Protein AF-A0A9P0AM35-F1 (afdb_monomer)

Secondary structure (DSSP, 8-state):
-------------------TTSHHHHHHHHHHHHHHHHHHHHHHHHHHHHHHHHHHHSTT-SS-HHHHHHHHHHHHHHHHHHHHGGGTT---SS---BTTB--------HHHHHHHHHHHHHHHHHHHHHHHTTTSSS-TT----------HHHHHHHHHHHHHHHHHHHHHHHHHHHHHHHHHHHHIIIIIHHHHHHHHHHHHHHHHHHHHHHHHHHHHHHHHHHHHHHHHHHHHHHHHHHHHHHHHHHHHHHHHHHHHHHHHHHHHHHHHHHHHHHHHHHHHHHHHHHHHHHHTT-

Foldseek 3Di:
DDDDPDDDDDDDDDDDDDDPPCPVVVVVVVVVVVVVVVVVVVVVVVVVLLVLLVVCLDPPHPDDVVLSVLSVLVSVLVVVVVVLVVPPPPPDPDFSDDVHDGPDPSDDDPVSVVVSVVSSVVSVVVVVVVVVVVVPDDPPDDPPDVPPPQDVVNVVVVVVVVVVVVVVVVVVVVVVVVVVVVVVVVCCVPPVVVVVVVVVVVVVVVVVVVVVVVVVVVVVVVVVVVVVVVVVVVVVVVVVVVVVVVVVVVVVVVVVVVVVVVVVVVVVVVVVVVVVVVVVVVVVVVVVVVVVVVVVVD

pLDDT: mean 75.69, std 19.94, range [30.23, 97.38]

Structure (mmCIF, N/CA/C/O backbone):
data_AF-A0A9P0AM35-F1
#
_entry.id   AF-A0A9P0AM35-F1
#
loop_
_atom_site.group_PDB
_atom_site.id
_atom_site.type_symbol
_atom_site.label_atom_id
_atom_site.label_alt_id
_atom_site.label_comp_id
_atom_site.label_asym_id
_atom_site.label_entity_id
_atom_site.label_seq_id
_atom_site.pdbx_PDB_ins_code
_atom_site.Cartn_x
_atom_site.Cartn_y
_atom_site.Cartn_z
_atom_site.occupancy
_atom_site.B_iso_or_equiv
_atom_site.auth_seq_id
_atom_site.auth_comp_id
_atom_site.auth_asym_id
_atom_site.auth_atom_id
_atom_site.pdbx_PDB_model_num
ATOM 1 N N . MET A 1 1 ? -43.670 22.351 78.094 1.00 35.25 1 MET A N 1
ATOM 2 C CA . MET A 1 1 ? -42.362 21.871 78.577 1.00 35.25 1 MET A CA 1
ATOM 3 C C . MET A 1 1 ? -42.212 20.491 77.964 1.00 35.25 1 MET A C 1
ATOM 5 O O . MET A 1 1 ? -42.939 19.602 78.375 1.00 35.25 1 MET A O 1
ATOM 9 N N . SER A 1 2 ? -41.676 20.379 76.744 1.00 34.28 2 SER A N 1
ATOM 10 C CA . SER A 1 2 ? -40.231 20.427 76.423 1.00 34.28 2 SER A CA 1
ATOM 11 C C . SER A 1 2 ? -39.539 19.294 77.196 1.00 34.28 2 SER A C 1
ATOM 13 O O . SER A 1 2 ? -39.627 19.278 78.414 1.00 34.28 2 SER A O 1
ATOM 15 N N . ASP A 1 3 ? -39.013 18.245 76.562 1.00 30.23 3 ASP A N 1
ATOM 16 C CA . ASP A 1 3 ? -37.880 18.348 75.645 1.00 30.23 3 ASP A CA 1
ATOM 17 C C . ASP A 1 3 ? -37.869 17.258 74.558 1.00 30.23 3 ASP A C 1
ATOM 19 O O . ASP A 1 3 ? -37.863 16.059 74.834 1.00 30.23 3 ASP A O 1
ATOM 23 N N . ASN A 1 4 ? -37.797 17.699 73.299 1.00 32.75 4 ASN A N 1
ATOM 24 C CA . ASN A 1 4 ? -37.344 16.874 72.184 1.00 32.75 4 ASN A CA 1
ATOM 25 C C . ASN A 1 4 ? -35.832 16.669 72.334 1.00 32.75 4 ASN A C 1
ATOM 27 O O . ASN A 1 4 ? -35.057 17.614 72.173 1.00 32.75 4 ASN A O 1
ATOM 31 N N . VAL A 1 5 ? -35.402 15.440 72.616 1.00 32.19 5 VAL A N 1
ATOM 32 C CA . VAL A 1 5 ? -33.981 15.080 72.615 1.00 32.19 5 VAL A CA 1
ATOM 33 C C . VAL A 1 5 ? -33.513 14.981 71.165 1.00 32.19 5 VAL A C 1
ATOM 35 O O . VAL A 1 5 ? -33.658 13.964 70.492 1.00 32.19 5 VAL A O 1
ATOM 38 N N . ASN A 1 6 ? -32.981 16.098 70.680 1.00 30.77 6 ASN A N 1
ATOM 39 C CA . ASN A 1 6 ? -32.356 16.236 69.377 1.00 30.77 6 ASN A CA 1
ATOM 40 C C . ASN A 1 6 ? -30.937 15.644 69.460 1.00 30.77 6 ASN A C 1
ATOM 42 O O . ASN A 1 6 ? -30.059 16.215 70.109 1.00 30.77 6 ASN A O 1
ATOM 46 N N . ILE A 1 7 ? -30.709 14.474 68.859 1.00 31.98 7 ILE A N 1
ATOM 47 C CA . ILE A 1 7 ? -29.374 13.862 68.795 1.00 31.98 7 ILE A CA 1
ATOM 48 C C . ILE A 1 7 ? -28.668 14.389 67.546 1.00 31.98 7 ILE A C 1
ATOM 50 O O . ILE A 1 7 ? -28.817 13.870 66.442 1.00 31.98 7 ILE A O 1
ATOM 54 N N . THR A 1 8 ? -27.880 15.441 67.742 1.00 31.19 8 THR A N 1
ATOM 55 C CA . THR A 1 8 ? -26.996 16.024 66.731 1.00 31.19 8 THR A CA 1
ATOM 56 C C . THR A 1 8 ? -25.796 15.102 66.492 1.00 31.19 8 THR A C 1
ATOM 58 O O . THR A 1 8 ? -24.869 15.053 67.302 1.00 31.19 8 THR A O 1
ATOM 61 N N . LEU A 1 9 ? -25.768 14.386 65.365 1.00 32.97 9 LEU A N 1
ATOM 62 C CA . LEU A 1 9 ? -24.559 13.706 64.888 1.00 32.97 9 LEU A CA 1
ATOM 63 C C . LEU A 1 9 ? -23.697 14.703 64.101 1.00 32.97 9 LEU A C 1
ATOM 65 O O . LEU A 1 9 ? -23.963 15.010 62.941 1.00 32.97 9 LEU A O 1
ATOM 69 N N . LYS A 1 10 ? -22.651 15.224 64.755 1.00 34.94 10 LYS A N 1
ATOM 70 C CA . LYS A 1 10 ? -21.556 15.957 64.105 1.00 34.94 10 LYS A CA 1
ATOM 71 C C . LYS A 1 10 ? -20.801 15.009 63.169 1.00 34.94 10 LYS A C 1
ATOM 73 O O . LYS A 1 10 ? -19.947 14.261 63.633 1.00 34.94 10 LYS A O 1
ATOM 78 N N . ASN A 1 11 ? -21.051 15.103 61.867 1.00 37.19 11 ASN A N 1
ATOM 79 C CA . ASN A 1 11 ? -20.121 14.607 60.856 1.00 37.19 11 ASN A CA 1
ATOM 80 C C . ASN A 1 11 ? -19.381 15.794 60.242 1.00 37.19 11 ASN A C 1
ATOM 82 O O . ASN A 1 11 ? -19.923 16.556 59.446 1.00 37.19 11 ASN A O 1
ATOM 86 N N . VAL A 1 12 ? -18.123 15.942 60.654 1.00 34.22 12 VAL A N 1
ATOM 87 C CA . VAL A 1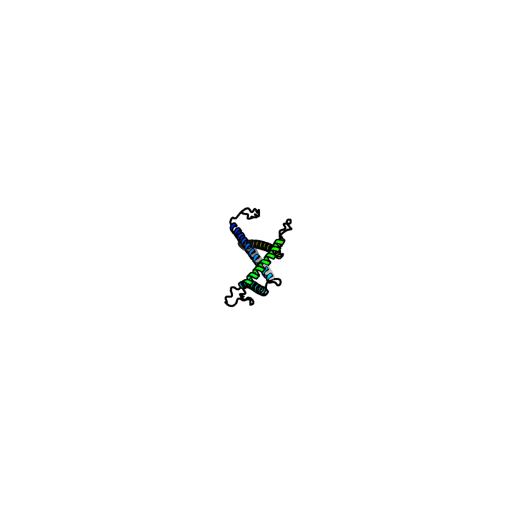 12 ? -17.136 16.766 59.963 1.00 34.22 12 VAL A CA 1
ATOM 88 C C . VAL A 1 12 ? -16.774 16.028 58.679 1.00 34.22 12 VAL A C 1
ATOM 90 O O . VAL A 1 12 ? -16.053 15.036 58.711 1.00 34.22 12 VAL A O 1
ATOM 93 N N . VAL A 1 13 ? -17.287 16.509 57.552 1.00 32.53 13 VAL A N 1
ATOM 94 C CA . VAL A 1 13 ? -16.720 16.227 56.234 1.00 32.53 13 VAL A CA 1
ATOM 95 C C . VAL A 1 13 ? -16.477 17.581 55.581 1.00 32.53 13 VAL A C 1
ATOM 97 O O . VAL A 1 13 ? -17.397 18.240 55.105 1.00 32.53 13 VAL A O 1
ATOM 100 N N . THR A 1 14 ? -15.227 18.029 55.621 1.00 34.81 14 THR A N 1
ATOM 101 C CA . THR A 1 14 ? -14.745 19.156 54.826 1.00 34.81 14 THR A CA 1
ATOM 102 C C . THR A 1 14 ? -14.668 18.721 53.365 1.00 34.81 14 THR A C 1
ATOM 104 O O . THR A 1 14 ? -13.759 17.981 52.993 1.00 34.81 14 THR A O 1
ATOM 107 N N . VAL A 1 15 ? -15.606 19.188 52.540 1.00 34.44 15 VAL A N 1
ATOM 108 C CA . VAL A 1 15 ? -15.424 19.291 51.087 1.00 34.44 15 VAL A CA 1
ATOM 109 C C . VAL A 1 15 ? -15.583 20.760 50.729 1.00 34.44 15 VAL A C 1
ATOM 111 O O . VAL A 1 15 ? -16.674 21.320 50.800 1.00 34.44 15 VAL A O 1
ATOM 114 N N . THR A 1 16 ? -14.459 21.389 50.412 1.00 35.81 16 THR A N 1
ATOM 115 C CA . THR A 1 16 ? -14.400 22.697 49.768 1.00 35.81 16 THR A CA 1
ATOM 116 C C . THR A 1 16 ? -14.792 22.577 48.296 1.00 35.81 16 THR A C 1
ATOM 118 O O . THR A 1 16 ? -14.358 21.661 47.603 1.00 35.81 16 THR A O 1
ATOM 121 N N . ASP A 1 17 ? -15.561 23.578 47.877 1.00 35.12 17 ASP A N 1
ATOM 122 C CA . ASP A 1 17 ? -15.774 24.104 46.528 1.00 35.12 17 ASP A CA 1
ATOM 123 C C . ASP A 1 17 ? -16.647 23.340 45.515 1.00 35.12 17 ASP A C 1
ATOM 125 O O . ASP A 1 17 ? -16.269 22.344 44.907 1.00 35.12 17 ASP A O 1
ATOM 129 N N . GLY A 1 18 ? -17.787 23.980 45.208 1.00 37.28 18 GLY A N 1
ATOM 130 C CA . GLY A 1 18 ? -18.142 24.256 43.814 1.00 37.28 18 GLY A CA 1
ATOM 131 C C . GLY A 1 18 ? -19.304 23.472 43.200 1.00 37.28 18 GLY A C 1
ATOM 132 O O . GLY A 1 18 ? -19.076 22.657 42.316 1.00 37.28 18 GLY A O 1
ATOM 133 N N . ASN A 1 19 ? -20.553 23.770 43.589 1.00 37.44 19 ASN A N 1
ATOM 134 C CA . ASN A 1 19 ? -21.686 24.011 42.665 1.00 37.44 19 ASN A CA 1
ATOM 135 C C . ASN A 1 19 ? -23.022 24.082 43.424 1.00 37.44 19 ASN A C 1
ATOM 137 O O . ASN A 1 19 ? -23.571 23.068 43.856 1.00 37.44 19 ASN A O 1
ATOM 141 N N . SER A 1 20 ? -23.618 25.276 43.501 1.00 43.50 20 SER A N 1
ATOM 142 C CA . SER A 1 20 ? -24.925 25.530 44.132 1.00 43.50 20 SER A CA 1
ATOM 143 C C . SER A 1 20 ? -26.130 25.031 43.306 1.00 43.50 20 SER A C 1
ATOM 145 O O . SER A 1 20 ? -27.181 25.670 43.279 1.00 43.50 20 SER A O 1
ATOM 147 N N . LYS A 1 21 ? -25.992 23.894 42.613 1.00 47.31 21 LYS A N 1
ATOM 148 C CA . LYS A 1 21 ? -27.077 23.224 41.870 1.00 47.31 21 LYS A CA 1
ATOM 149 C C . LYS A 1 21 ? -27.454 21.847 42.435 1.00 47.31 21 LYS A C 1
ATOM 151 O O . LYS A 1 21 ? -28.459 21.292 42.015 1.00 47.31 21 LYS A O 1
ATOM 156 N N . ASN A 1 22 ? -26.723 21.340 43.434 1.00 50.16 22 ASN A N 1
ATOM 157 C CA . ASN A 1 22 ? -26.975 20.024 44.046 1.00 50.16 22 ASN A CA 1
ATOM 158 C C . ASN A 1 22 ? -27.838 20.060 45.324 1.00 50.16 22 ASN A C 1
ATOM 160 O O . ASN A 1 22 ? -28.158 19.005 45.862 1.00 50.16 22 ASN A O 1
ATOM 164 N N . CYS A 1 23 ? -28.231 21.244 45.811 1.00 54.31 23 CYS A N 1
ATOM 165 C CA . CYS A 1 23 ? -29.014 21.381 47.050 1.00 54.31 23 CYS A CA 1
ATOM 166 C C . CYS A 1 23 ? -30.421 20.765 46.921 1.00 54.31 23 CYS A C 1
ATOM 168 O O . CYS A 1 23 ? -30.868 20.059 47.817 1.00 54.31 23 CYS A O 1
ATOM 170 N N . GLY A 1 24 ? -31.081 20.948 45.769 1.00 56.59 24 GLY A N 1
ATOM 171 C CA . GLY A 1 24 ? -32.412 20.378 45.522 1.00 56.59 24 GLY A CA 1
ATOM 172 C C . GLY A 1 24 ? -32.410 18.850 45.425 1.00 56.59 24 GLY A C 1
ATOM 173 O O . GLY A 1 24 ? -33.281 18.207 45.991 1.00 56.59 24 GLY A O 1
ATOM 174 N N . VAL A 1 25 ? -31.389 18.268 44.786 1.00 59.06 25 VAL A N 1
ATOM 175 C CA . VAL A 1 25 ? -31.264 16.807 44.623 1.00 59.06 25 VAL A CA 1
ATOM 176 C C . VAL A 1 25 ? -30.921 16.125 45.951 1.00 59.06 25 VAL A C 1
ATOM 178 O O . VAL A 1 25 ? -31.405 15.034 46.225 1.00 59.06 25 VAL A O 1
ATOM 181 N N . ALA A 1 26 ? -30.108 16.763 46.800 1.00 66.75 26 ALA A N 1
ATOM 182 C CA . ALA A 1 26 ? -29.807 16.244 48.134 1.00 66.75 26 ALA A CA 1
ATOM 183 C C . ALA A 1 26 ? -31.051 16.241 49.040 1.00 66.75 26 ALA A C 1
ATOM 185 O O . ALA A 1 26 ? -31.313 15.242 49.703 1.00 66.75 26 ALA A O 1
ATOM 186 N N . GLN A 1 27 ? -31.844 17.318 49.001 1.00 67.50 27 GLN A N 1
ATOM 187 C CA . GLN A 1 27 ? -33.100 17.422 49.745 1.00 67.50 27 GLN A CA 1
ATOM 188 C C . GLN A 1 27 ? -34.134 16.389 49.264 1.00 67.50 27 GLN A C 1
ATOM 190 O O . GLN A 1 27 ? -34.745 15.707 50.076 1.00 67.50 27 GLN A O 1
ATOM 195 N N . GLU A 1 28 ? -34.268 16.205 47.947 1.00 67.06 28 GLU A N 1
ATOM 196 C CA . GLU A 1 28 ? -35.180 15.220 47.352 1.00 67.06 28 GLU A CA 1
ATOM 197 C C . GLU A 1 28 ? -34.806 13.778 47.741 1.00 67.06 28 GLU A C 1
ATOM 199 O O . GLU A 1 28 ? -35.672 12.956 48.038 1.00 67.06 28 GLU A O 1
ATOM 204 N N . VAL A 1 29 ? -33.507 13.466 47.815 1.00 72.06 29 VAL A N 1
ATOM 205 C CA . VAL A 1 29 ? -33.020 12.161 48.289 1.00 72.06 29 VAL A CA 1
ATOM 206 C C . VAL A 1 29 ? -33.330 11.946 49.774 1.00 72.06 29 VAL A C 1
ATOM 208 O O . VAL A 1 29 ? -33.693 10.831 50.158 1.00 72.06 29 VAL A O 1
ATOM 211 N N . ASP A 1 30 ? -33.209 12.982 50.604 1.00 73.69 30 ASP A N 1
ATOM 212 C CA . ASP A 1 30 ? -33.535 12.897 52.029 1.00 73.69 30 ASP A CA 1
ATOM 213 C C . ASP A 1 30 ? -35.048 12.753 52.268 1.00 73.69 30 ASP A C 1
ATOM 215 O O . ASP A 1 30 ? -35.450 11.895 53.059 1.00 73.69 30 ASP A O 1
ATOM 219 N N . ASP A 1 31 ? -35.887 13.463 51.511 1.00 74.06 31 ASP A N 1
ATOM 220 C CA . ASP A 1 31 ? -37.349 13.332 51.561 1.00 74.06 31 ASP A CA 1
ATOM 221 C C . ASP A 1 31 ? -37.791 11.914 51.150 1.00 74.06 31 ASP A C 1
ATOM 223 O O . ASP A 1 31 ? -38.565 11.256 51.853 1.00 74.06 31 ASP A O 1
ATOM 227 N N . ILE A 1 32 ? -37.232 11.374 50.057 1.00 72.88 32 ILE A N 1
ATOM 228 C CA . ILE A 1 32 ? -37.475 9.984 49.628 1.00 72.88 32 ILE A CA 1
ATOM 229 C C . ILE A 1 32 ? -37.037 8.998 50.717 1.00 72.88 32 ILE A C 1
ATOM 231 O O . ILE A 1 32 ? -37.702 7.987 50.961 1.00 72.88 32 ILE A O 1
ATOM 235 N N . ARG A 1 33 ? -35.928 9.277 51.406 1.00 73.62 33 ARG A N 1
ATOM 236 C CA . ARG A 1 33 ? -35.416 8.422 52.479 1.00 73.62 33 ARG A CA 1
ATOM 237 C C . ARG A 1 33 ? -36.318 8.435 53.709 1.00 73.62 33 ARG A C 1
ATOM 239 O O . ARG A 1 33 ? -36.491 7.384 54.329 1.00 73.62 33 ARG A O 1
ATOM 246 N N . GLU A 1 34 ? -36.885 9.579 54.077 1.00 74.12 34 GLU A N 1
ATOM 247 C CA . GLU A 1 34 ? -37.869 9.664 55.160 1.00 74.12 34 GLU A CA 1
ATOM 248 C C . GLU A 1 34 ? -39.166 8.934 54.809 1.00 74.12 34 GLU A C 1
ATOM 250 O O . GLU A 1 34 ? -39.674 8.163 55.631 1.00 74.12 34 GLU A O 1
ATOM 255 N N . VAL A 1 35 ? -39.648 9.078 53.571 1.00 75.69 35 VAL A N 1
ATOM 256 C CA . VAL A 1 35 ? -40.809 8.329 53.070 1.00 75.69 35 VAL A CA 1
ATOM 257 C C . VAL A 1 35 ? -40.543 6.824 53.120 1.00 75.69 35 VAL A C 1
ATOM 259 O O . VAL A 1 35 ? -41.349 6.082 53.679 1.00 75.69 35 VAL A O 1
ATOM 262 N N . LEU A 1 36 ? -39.384 6.364 52.640 1.00 72.12 36 LEU A N 1
ATOM 263 C CA . LEU A 1 36 ? -39.004 4.948 52.689 1.00 72.12 36 LEU A CA 1
ATOM 264 C C . LEU A 1 36 ? -38.910 4.415 54.121 1.00 72.12 36 LEU A C 1
ATOM 266 O O . LEU A 1 36 ? -39.358 3.302 54.384 1.00 72.12 36 LEU A O 1
ATOM 270 N N . LYS A 1 37 ? -38.371 5.195 55.066 1.00 72.56 37 LYS A N 1
ATOM 271 C CA . LYS A 1 37 ? -38.351 4.815 56.489 1.00 72.56 37 LYS A CA 1
ATOM 272 C C . LYS A 1 37 ? -39.763 4.697 57.063 1.00 72.56 37 LYS A C 1
ATOM 274 O O . LYS A 1 37 ? -40.044 3.754 57.800 1.00 72.56 37 LYS A O 1
ATOM 279 N N . SER A 1 38 ? -40.647 5.639 56.737 1.00 73.69 38 SER A N 1
ATOM 280 C CA . SER A 1 38 ? -42.047 5.624 57.172 1.00 73.69 38 SER A CA 1
ATOM 281 C C . SER A 1 38 ? -42.788 4.401 56.627 1.00 73.69 38 SER A C 1
ATOM 283 O O . SER A 1 38 ? -43.410 3.665 57.396 1.00 73.69 38 SER A O 1
ATOM 285 N N . GLU A 1 39 ? -42.657 4.121 55.329 1.00 72.06 39 GLU A N 1
ATOM 286 C CA . GLU A 1 39 ? -43.259 2.950 54.685 1.00 72.06 39 GLU A CA 1
ATOM 287 C C . GLU A 1 39 ? -42.671 1.636 55.208 1.00 72.06 39 GLU A C 1
ATOM 289 O O . GLU A 1 39 ? -43.416 0.700 55.494 1.00 72.06 39 GLU A O 1
ATOM 294 N N . HIS A 1 40 ? -41.360 1.576 55.451 1.00 72.12 40 HIS A N 1
ATOM 295 C CA . HIS A 1 40 ? -40.725 0.412 56.068 1.00 72.12 40 HIS A CA 1
ATOM 296 C C . HIS A 1 40 ? -41.266 0.147 57.479 1.00 72.12 40 HIS A C 1
ATOM 298 O O . HIS A 1 40 ? -41.598 -0.989 57.815 1.00 72.12 40 HIS A O 1
ATOM 304 N N . ASN A 1 41 ? -41.434 1.192 58.294 1.00 71.19 41 ASN A N 1
ATOM 305 C CA . ASN A 1 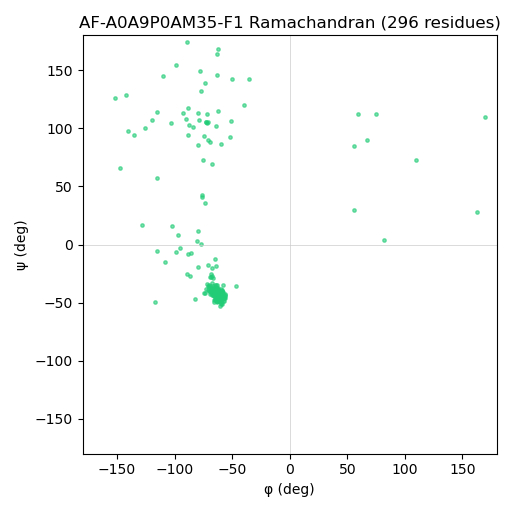41 ? -42.019 1.064 59.628 1.00 71.19 41 ASN A CA 1
ATOM 306 C C . ASN A 1 41 ? -43.487 0.618 59.578 1.00 71.19 41 ASN A C 1
ATOM 308 O O . ASN A 1 41 ? -43.916 -0.168 60.423 1.00 71.19 41 ASN A O 1
ATOM 312 N N . LYS A 1 42 ? -44.270 1.095 58.601 1.00 73.94 42 LYS A N 1
ATOM 313 C CA . LYS A 1 42 ? -45.642 0.613 58.377 1.00 73.94 42 LYS A CA 1
ATOM 314 C C . LYS A 1 42 ? -45.642 -0.862 57.988 1.00 73.94 42 LYS A C 1
ATOM 316 O O . LYS A 1 42 ? -46.359 -1.642 58.608 1.00 73.94 42 LYS A O 1
ATOM 321 N N . TYR A 1 43 ? -44.809 -1.251 57.025 1.00 75.75 43 TYR A N 1
ATOM 322 C CA . TYR A 1 43 ? -44.660 -2.641 56.602 1.00 75.75 43 TYR A CA 1
ATOM 323 C C . TYR A 1 43 ? -44.289 -3.549 57.776 1.00 75.75 43 TYR A C 1
ATOM 325 O O . TYR A 1 43 ? -44.926 -4.577 57.978 1.00 75.75 43 TYR A O 1
ATOM 333 N N . LEU A 1 44 ? -43.321 -3.143 58.599 1.00 71.94 44 LEU A N 1
ATOM 334 C CA . LEU A 1 44 ? -42.886 -3.914 59.760 1.00 71.94 44 LEU A CA 1
ATOM 335 C C . LEU A 1 44 ? -44.022 -4.101 60.778 1.00 71.94 44 LEU A C 1
ATOM 337 O O . LEU A 1 44 ? -44.224 -5.209 61.268 1.00 71.94 44 LEU A O 1
ATOM 341 N N . LYS A 1 45 ? -44.822 -3.057 61.038 1.00 76.00 45 LYS A N 1
ATOM 342 C CA . LYS A 1 45 ? -46.023 -3.156 61.888 1.00 76.00 45 LYS A CA 1
ATOM 343 C C . LYS A 1 45 ? -47.043 -4.142 61.319 1.00 76.00 45 LYS A C 1
ATOM 345 O O . LYS A 1 45 ? -47.521 -5.006 62.050 1.00 76.00 45 LYS A O 1
ATOM 350 N N . TYR A 1 46 ? -47.354 -4.042 60.028 1.00 78.19 46 TYR A N 1
ATOM 351 C CA . TYR A 1 46 ? -48.291 -4.960 59.378 1.00 78.19 46 TYR A CA 1
ATOM 352 C C . TYR A 1 46 ? -47.772 -6.397 59.350 1.00 78.19 46 TYR A C 1
ATOM 354 O O . TYR A 1 46 ? -48.550 -7.321 59.564 1.00 78.19 46 TYR A O 1
ATOM 362 N N . LYS A 1 47 ? -46.463 -6.588 59.164 1.00 78.31 47 LYS A N 1
ATOM 363 C CA . LYS A 1 47 ? -45.815 -7.898 59.209 1.00 78.31 47 LYS A CA 1
ATOM 364 C C . LYS A 1 47 ? -45.934 -8.532 60.593 1.00 78.31 47 LYS A C 1
ATOM 366 O O . LYS A 1 47 ? -46.400 -9.655 60.691 1.00 78.31 47 LYS A O 1
ATOM 371 N N . ILE A 1 48 ? -45.618 -7.796 61.661 1.00 79.44 48 ILE A N 1
ATOM 372 C CA . ILE A 1 48 ? -45.754 -8.292 63.043 1.00 79.44 48 ILE A CA 1
ATOM 373 C C . ILE A 1 48 ? -47.198 -8.714 63.341 1.00 79.44 48 ILE A C 1
ATOM 375 O O . ILE A 1 48 ? -47.429 -9.762 63.948 1.00 79.44 48 ILE A O 1
ATOM 379 N N . ILE A 1 49 ? -48.173 -7.912 62.904 1.00 81.38 49 ILE A N 1
ATOM 380 C CA . ILE A 1 49 ? -49.596 -8.233 63.055 1.00 81.38 49 ILE A CA 1
ATOM 381 C C . ILE A 1 49 ? -49.935 -9.507 62.273 1.00 81.38 49 ILE A C 1
ATOM 383 O O . ILE A 1 49 ? -50.526 -10.421 62.839 1.00 81.38 49 ILE A O 1
ATOM 387 N N . ASN A 1 50 ? -49.528 -9.596 61.006 1.00 82.81 50 ASN A N 1
ATOM 388 C CA . ASN A 1 50 ? -49.793 -10.747 60.147 1.00 82.81 50 ASN A CA 1
ATOM 389 C C . ASN A 1 50 ? -49.161 -12.042 60.683 1.00 82.81 50 ASN A C 1
ATOM 391 O O . ASN A 1 50 ? -49.842 -13.060 60.762 1.00 82.81 50 ASN A O 1
ATOM 395 N N . ASP A 1 51 ? -47.903 -11.993 61.120 1.00 81.44 51 ASP A N 1
ATOM 396 C CA . ASP A 1 51 ? -47.187 -13.136 61.697 1.00 81.44 51 ASP A CA 1
ATOM 397 C C . ASP A 1 51 ? -47.872 -13.601 62.994 1.00 81.44 51 ASP A C 1
ATOM 399 O O . ASP A 1 51 ? -48.067 -14.793 63.225 1.00 81.44 51 ASP A O 1
ATOM 403 N N . THR A 1 52 ? -48.334 -12.658 63.820 1.00 82.31 52 THR A N 1
ATOM 404 C CA . THR A 1 52 ? -49.067 -12.983 65.054 1.00 82.31 52 THR A CA 1
ATOM 405 C C . THR A 1 52 ? -50.451 -13.569 64.760 1.00 82.31 52 THR A C 1
ATOM 407 O O . THR A 1 52 ? -50.886 -14.485 65.455 1.00 82.31 52 THR A O 1
ATOM 410 N N . ILE A 1 53 ? -51.138 -13.105 63.712 1.00 83.44 53 ILE A N 1
ATOM 411 C CA . ILE A 1 53 ? -52.396 -13.707 63.248 1.00 83.44 53 ILE A CA 1
ATOM 412 C C . ILE A 1 53 ? -52.152 -15.130 62.725 1.00 83.44 53 ILE A C 1
ATOM 414 O O . ILE A 1 53 ? -52.919 -16.029 63.060 1.00 83.44 53 ILE A O 1
ATOM 418 N N . GLN A 1 54 ? -51.078 -15.373 61.968 1.00 83.62 54 GLN A N 1
ATOM 419 C CA . GLN A 1 54 ? -50.718 -16.718 61.502 1.00 83.62 54 GLN A CA 1
ATOM 420 C C . GLN A 1 54 ? -50.424 -17.674 62.665 1.00 83.62 54 GLN A C 1
ATOM 422 O O . GLN A 1 54 ? -50.906 -18.806 62.662 1.00 83.62 54 GLN A O 1
ATOM 427 N N . GLU A 1 55 ? -49.712 -17.214 63.696 1.00 81.81 55 GLU A N 1
ATOM 428 C CA . GLU A 1 55 ? -49.504 -17.983 64.930 1.00 81.81 55 GLU A CA 1
ATOM 429 C C . GLU A 1 55 ? -50.819 -18.281 65.664 1.00 81.81 55 GLU A C 1
ATOM 431 O O . GLU A 1 55 ? -51.016 -19.388 66.164 1.00 81.81 55 GLU A O 1
ATOM 436 N N . LEU A 1 56 ? -51.738 -17.311 65.709 1.00 82.12 56 LEU A N 1
ATOM 437 C CA . LEU A 1 56 ? -53.064 -17.480 66.302 1.00 82.12 56 LEU A CA 1
ATOM 438 C C . LEU A 1 56 ? -53.963 -18.417 65.484 1.00 82.12 56 LEU A C 1
ATOM 440 O O . LEU A 1 56 ? -54.824 -19.076 66.052 1.00 82.12 56 LEU A O 1
ATOM 444 N N . ILE A 1 57 ? -53.783 -18.525 64.174 1.00 83.12 57 ILE A N 1
ATOM 445 C CA . ILE A 1 57 ? -54.510 -19.492 63.337 1.00 83.12 57 ILE A CA 1
ATOM 446 C C . ILE A 1 57 ? -53.895 -20.901 63.455 1.00 83.12 57 ILE A C 1
ATOM 448 O O . ILE A 1 57 ? -54.567 -21.895 63.177 1.00 83.12 57 ILE A O 1
ATOM 452 N N . GLY A 1 58 ? -52.642 -21.001 63.910 1.00 76.50 58 GLY A N 1
ATOM 453 C CA . GLY A 1 58 ? -51.938 -22.258 64.154 1.00 76.50 58 GLY A CA 1
ATOM 454 C C . GLY A 1 58 ? -52.574 -23.154 65.229 1.00 76.50 58 GLY A C 1
ATOM 455 O O . GLY A 1 58 ? -53.458 -22.766 66.001 1.00 76.50 58 GLY A O 1
ATOM 456 N N . GLU A 1 59 ? -52.096 -24.397 65.289 1.00 59.84 59 GLU A N 1
ATOM 457 C CA . GLU A 1 59 ? -52.721 -25.488 66.055 1.00 59.84 59 GLU A CA 1
ATOM 458 C C . GLU A 1 59 ? -52.743 -25.262 67.583 1.00 59.84 59 GLU A C 1
ATOM 460 O O . GLU A 1 59 ? -53.599 -25.815 68.265 1.00 59.84 59 GLU A O 1
ATOM 465 N N . ASN A 1 60 ? -51.913 -24.356 68.119 1.00 63.94 60 ASN A N 1
ATOM 466 C CA . ASN A 1 60 ? -51.720 -24.150 69.565 1.00 63.94 60 ASN A CA 1
ATOM 467 C C . ASN A 1 60 ? -52.447 -22.930 70.174 1.00 63.94 60 ASN A C 1
ATOM 469 O O . ASN A 1 60 ? -52.105 -22.496 71.274 1.00 63.94 60 ASN A O 1
ATOM 473 N N . SER A 1 61 ? -53.425 -22.333 69.486 1.00 70.19 61 SER A N 1
ATOM 474 C CA . SER A 1 61 ? -54.140 -21.145 69.988 1.00 70.19 61 SER A CA 1
ATOM 475 C C . SER A 1 61 ? -55.495 -21.456 70.640 1.00 70.19 61 SER A C 1
ATOM 477 O O . SER A 1 61 ? -56.169 -22.421 70.276 1.00 70.19 61 SER A O 1
ATOM 479 N N . SER A 1 62 ? -55.929 -20.578 71.554 1.00 70.44 62 SER A N 1
ATOM 480 C CA . SER A 1 62 ? -57.220 -20.648 72.259 1.00 70.44 62 SER A CA 1
ATOM 481 C C . SER A 1 62 ? -58.421 -20.138 71.446 1.00 70.44 62 SER A C 1
ATOM 483 O O . SER A 1 62 ? -59.469 -19.870 72.028 1.00 70.44 62 SER A O 1
ATOM 485 N N . LEU A 1 63 ? -58.258 -19.905 70.140 1.00 79.50 63 LEU A N 1
ATOM 486 C CA . LEU A 1 63 ? -59.349 -19.466 69.267 1.00 79.50 63 LEU A CA 1
ATOM 487 C C . LEU A 1 63 ? -60.250 -20.647 68.900 1.00 79.50 63 LEU A C 1
ATOM 489 O O . LEU A 1 63 ? -59.781 -21.780 68.793 1.00 79.50 63 LEU A O 1
ATOM 493 N N . ASP A 1 64 ? -61.531 -20.367 68.678 1.00 82.62 64 ASP A N 1
ATOM 494 C CA . ASP A 1 64 ? -62.477 -21.371 68.201 1.00 82.62 64 ASP A CA 1
ATOM 495 C C . ASP A 1 64 ? -62.102 -21.887 66.797 1.00 82.62 64 ASP A C 1
ATOM 497 O O . ASP A 1 64 ? -61.562 -21.152 65.967 1.00 82.62 64 ASP A O 1
ATOM 501 N N . SER A 1 65 ? -62.375 -23.166 66.538 1.00 80.06 65 SER A N 1
ATOM 502 C CA . SER A 1 65 ? -61.976 -23.854 65.305 1.00 80.06 65 SER A CA 1
ATOM 503 C C . SER A 1 65 ? -62.629 -23.272 64.046 1.00 80.06 65 SER A C 1
ATOM 505 O O . SER A 1 65 ? -61.959 -23.161 63.016 1.00 80.06 65 SER A O 1
ATOM 507 N N . GLU A 1 66 ? -63.881 -22.811 64.137 1.00 81.12 66 GLU A N 1
ATOM 508 C CA . GLU A 1 66 ? -64.578 -22.161 63.022 1.00 81.12 66 GLU A CA 1
ATOM 509 C C . GLU A 1 66 ? -63.983 -20.774 62.742 1.00 81.12 66 GLU A C 1
ATOM 511 O O . GLU A 1 66 ? -63.759 -20.404 61.586 1.00 81.12 66 GLU A O 1
ATOM 516 N N . LEU A 1 67 ? -63.628 -20.034 63.797 1.00 82.81 67 LEU A N 1
ATOM 517 C CA . LEU A 1 67 ? -62.961 -18.735 63.686 1.00 82.81 67 LEU A CA 1
ATOM 518 C C . LEU A 1 67 ? -61.551 -18.857 63.086 1.00 82.81 67 LEU A C 1
ATOM 520 O O . LEU A 1 67 ? -61.170 -18.033 62.253 1.00 82.81 67 LEU A O 1
ATOM 524 N N . LYS A 1 68 ? -60.786 -19.898 63.446 1.00 83.31 68 LYS A N 1
ATOM 525 C CA . LYS A 1 68 ? -59.477 -20.183 62.828 1.00 83.31 68 LYS A CA 1
ATOM 526 C C . LYS A 1 68 ? -59.612 -20.453 61.331 1.00 83.31 68 LYS A C 1
ATOM 528 O O . LYS A 1 68 ? -58.830 -19.912 60.551 1.00 83.31 68 LYS A O 1
ATOM 533 N N . ALA A 1 69 ? -60.596 -21.260 60.928 1.00 81.50 69 ALA A N 1
ATOM 534 C CA . ALA A 1 69 ? -60.835 -21.583 59.523 1.00 81.50 69 ALA A CA 1
ATOM 535 C C . ALA A 1 69 ? -61.198 -20.330 58.708 1.00 81.50 69 ALA A C 1
ATOM 537 O O . ALA A 1 69 ? -60.553 -20.063 57.693 1.00 81.50 69 ALA A O 1
ATOM 538 N N . LYS A 1 70 ? -62.130 -19.503 59.205 1.00 83.75 70 LYS A N 1
ATOM 539 C CA . LYS A 1 70 ? -62.513 -18.236 58.556 1.00 83.75 70 LYS A CA 1
ATOM 540 C C . LYS A 1 70 ? -61.356 -17.242 58.476 1.00 83.75 70 LYS A C 1
ATOM 542 O O . LYS A 1 70 ? -61.127 -16.642 57.432 1.00 83.75 70 LYS A O 1
ATOM 547 N N . ALA A 1 71 ? -60.588 -17.072 59.554 1.00 82.12 71 ALA A N 1
ATOM 548 C CA . ALA A 1 71 ? -59.438 -16.168 59.557 1.00 82.12 71 ALA A CA 1
ATOM 549 C C . ALA A 1 71 ? -58.333 -16.635 58.589 1.00 82.12 71 ALA A C 1
ATOM 551 O O . ALA A 1 71 ? -57.710 -15.807 57.923 1.00 82.12 71 ALA A O 1
ATOM 552 N N . LYS A 1 72 ? -58.123 -17.954 58.463 1.00 83.25 72 LYS A N 1
ATOM 553 C CA . LYS A 1 72 ? -57.194 -18.550 57.492 1.00 83.25 72 LYS A CA 1
ATOM 554 C C . LYS A 1 72 ? -57.627 -18.280 56.055 1.00 83.25 72 LYS A C 1
ATOM 556 O O . LYS A 1 72 ? -56.795 -17.906 55.235 1.00 83.25 72 LYS A O 1
ATOM 561 N N . GLU A 1 73 ? -58.914 -18.443 55.770 1.00 80.88 73 GLU A N 1
ATOM 562 C CA . GLU A 1 73 ? -59.500 -18.188 54.455 1.00 80.88 73 GLU A CA 1
ATOM 563 C C . GLU A 1 73 ? -59.403 -16.705 54.066 1.00 80.88 73 GLU A C 1
ATOM 565 O O . GLU A 1 73 ? -58.946 -16.387 52.972 1.00 80.88 73 GLU A O 1
ATOM 570 N N . ILE A 1 74 ? -59.702 -15.786 54.990 1.00 81.94 74 ILE A N 1
ATOM 571 C CA . ILE A 1 74 ? -59.550 -14.336 54.776 1.00 81.94 74 ILE A CA 1
ATOM 572 C C . ILE A 1 74 ? -58.092 -13.957 54.488 1.00 81.94 74 ILE A C 1
ATOM 574 O O . ILE A 1 74 ? -57.816 -13.175 53.575 1.00 81.94 74 ILE A O 1
ATOM 578 N N . LEU A 1 75 ? -57.144 -14.505 55.252 1.00 81.19 75 LEU A N 1
ATOM 579 C CA . LEU A 1 75 ? -55.719 -14.213 55.085 1.00 81.19 75 LEU A CA 1
ATOM 580 C C . LEU A 1 75 ? -55.197 -14.739 53.740 1.00 81.19 75 LEU A C 1
ATOM 582 O O . LEU A 1 75 ? -54.478 -14.025 53.041 1.00 81.19 75 LEU A O 1
ATOM 586 N N . LEU A 1 76 ? -55.615 -15.944 53.347 1.00 78.06 76 LEU A N 1
ATOM 587 C CA . LEU A 1 76 ? -55.269 -16.549 52.062 1.00 78.06 76 LEU A CA 1
ATOM 588 C C . LEU A 1 76 ? -55.878 -15.767 50.885 1.00 78.06 76 LEU A C 1
ATOM 590 O O . LEU A 1 76 ? -55.171 -15.458 49.928 1.00 78.06 76 LEU A O 1
ATOM 594 N N . ASN A 1 77 ? -57.141 -15.343 50.993 1.00 75.69 77 ASN A N 1
ATOM 595 C CA . ASN A 1 77 ? -57.801 -14.505 49.987 1.00 75.69 77 ASN A CA 1
ATOM 596 C C . ASN A 1 77 ? -57.120 -13.138 49.836 1.00 75.69 77 ASN A C 1
ATOM 598 O O . ASN A 1 77 ? -56.944 -12.658 48.716 1.00 75.69 77 ASN A O 1
ATOM 602 N N . SER A 1 78 ? -56.679 -12.522 50.936 1.00 74.12 78 SER A N 1
ATOM 603 C CA . SER A 1 78 ? -55.916 -11.266 50.910 1.00 74.12 78 SER A CA 1
ATOM 604 C C . SER A 1 78 ? -54.562 -11.425 50.200 1.00 74.12 78 SER A C 1
ATOM 606 O O . SER A 1 78 ? -54.197 -10.604 49.356 1.00 74.12 78 SER A O 1
ATOM 608 N N . GLN A 1 79 ? -53.839 -12.519 50.469 1.00 73.31 79 GLN A N 1
ATOM 609 C CA . GLN A 1 79 ? -52.572 -12.840 49.797 1.00 73.31 79 GLN A CA 1
ATOM 610 C C . GLN A 1 79 ? -52.763 -13.126 48.298 1.00 73.31 79 GLN A C 1
ATOM 612 O O . GLN A 1 79 ? -51.992 -12.644 47.463 1.00 73.31 79 GLN A O 1
ATOM 617 N N . CYS A 1 80 ? -53.821 -13.855 47.937 1.00 67.62 80 CYS A N 1
ATOM 618 C CA . CYS A 1 80 ? -54.181 -14.104 46.544 1.00 67.62 80 CYS A CA 1
ATOM 619 C C . CYS A 1 80 ? -54.591 -12.814 45.821 1.00 67.62 80 CYS A C 1
ATOM 621 O O . CYS A 1 80 ? -54.122 -12.578 44.710 1.00 67.62 80 CYS A O 1
ATOM 623 N N . SER A 1 81 ? -55.365 -11.930 46.458 1.00 65.75 81 SER A N 1
ATOM 624 C CA . SER A 1 81 ? -55.810 -10.652 45.874 1.00 65.75 81 SER A CA 1
ATOM 625 C C . SER A 1 81 ? -54.643 -9.753 45.447 1.00 65.75 81 SER A C 1
ATOM 627 O O . SER A 1 81 ? -54.718 -9.085 44.419 1.00 65.75 81 SER A O 1
ATOM 629 N N . GLN A 1 82 ? -53.523 -9.770 46.181 1.00 62.66 82 GLN A N 1
ATOM 630 C CA . GLN A 1 82 ? -52.306 -9.040 45.793 1.00 62.66 82 GLN A CA 1
ATOM 631 C C . GLN A 1 82 ? -51.656 -9.601 44.517 1.00 62.66 82 GLN A C 1
ATOM 633 O O . GLN A 1 82 ? -51.047 -8.850 43.757 1.00 62.66 82 GLN A O 1
ATOM 638 N N . SER A 1 83 ? -51.821 -10.901 44.257 1.00 57.12 83 SER A N 1
ATOM 639 C CA . SER A 1 83 ? -51.282 -11.595 43.079 1.00 57.12 83 SER A CA 1
ATOM 640 C C . SER A 1 83 ? -52.217 -11.520 41.862 1.00 57.12 83 SER A C 1
ATOM 642 O O . SER A 1 83 ? -51.751 -11.531 40.726 1.00 57.12 83 SER A O 1
ATOM 644 N N . VAL A 1 84 ? -53.532 -11.388 42.082 1.00 54.91 84 VAL A N 1
ATOM 645 C CA . VAL A 1 84 ? -54.562 -11.266 41.028 1.00 54.91 84 VAL A CA 1
ATOM 646 C C . VAL A 1 84 ? -54.457 -9.933 40.263 1.00 54.91 84 VAL A C 1
ATOM 648 O O . VAL A 1 84 ? -54.799 -9.861 39.086 1.00 54.91 84 VAL A O 1
ATOM 651 N N . ILE A 1 85 ? -53.898 -8.878 40.874 1.00 54.47 85 ILE A N 1
ATOM 652 C CA . ILE A 1 85 ? -53.749 -7.539 40.258 1.00 54.47 85 ILE A CA 1
ATOM 653 C C . ILE A 1 85 ? -52.801 -7.528 39.038 1.00 54.47 85 ILE A C 1
ATOM 655 O O . ILE A 1 85 ? -52.795 -6.558 38.275 1.00 54.47 85 ILE A O 1
ATOM 659 N N . ILE A 1 86 ? -52.039 -8.602 38.808 1.00 53.41 86 ILE A N 1
ATOM 660 C CA . ILE A 1 86 ? -51.148 -8.741 37.646 1.00 53.41 86 ILE A CA 1
ATOM 661 C C . ILE A 1 86 ? -51.941 -8.844 36.324 1.00 53.41 86 ILE A C 1
ATOM 663 O O . ILE A 1 86 ? -51.400 -8.498 35.276 1.00 53.41 86 ILE A O 1
ATOM 667 N N . ASP A 1 87 ? -53.231 -9.205 36.357 1.00 50.06 87 ASP A N 1
ATOM 668 C CA . ASP A 1 87 ? -54.061 -9.376 35.156 1.00 50.06 87 ASP A CA 1
ATOM 669 C C . ASP A 1 87 ? -55.231 -8.375 35.063 1.00 50.06 87 ASP A C 1
ATOM 671 O O . ASP A 1 87 ? -56.399 -8.732 34.965 1.00 50.06 87 ASP A O 1
ATOM 675 N N . LYS A 1 88 ? -54.929 -7.071 35.091 1.00 49.97 88 LYS A N 1
ATOM 676 C CA . LYS A 1 88 ? -55.938 -6.005 34.892 1.00 49.97 88 LYS A CA 1
ATOM 677 C C . LYS A 1 88 ? -56.354 -5.777 33.430 1.00 49.97 88 LYS A C 1
ATOM 679 O O . LYS A 1 88 ? -57.181 -4.904 33.174 1.00 49.97 88 LYS A O 1
ATOM 684 N N . ASN A 1 89 ? -55.806 -6.539 32.480 1.00 48.28 89 ASN A N 1
ATOM 685 C CA . ASN A 1 89 ? -56.140 -6.418 31.057 1.00 48.28 89 ASN A CA 1
ATOM 686 C C . ASN A 1 89 ? -57.162 -7.460 30.573 1.00 48.28 89 ASN A C 1
ATOM 688 O O . ASN A 1 89 ? -57.635 -7.340 29.442 1.00 48.28 89 ASN A O 1
ATOM 692 N N . SER A 1 90 ? -57.564 -8.435 31.395 1.00 47.66 90 SER A N 1
ATOM 693 C CA . SER A 1 90 ? -58.656 -9.348 31.048 1.00 47.66 90 SER A CA 1
ATOM 694 C C . SER A 1 90 ? -60.006 -8.669 31.299 1.00 47.66 90 SER A C 1
ATOM 696 O O . SER A 1 90 ? -60.630 -8.745 32.354 1.00 47.66 90 SER A O 1
ATOM 698 N N . THR A 1 91 ? -60.442 -7.920 30.287 1.00 43.66 91 THR A N 1
ATOM 699 C CA . THR A 1 91 ? -61.754 -7.275 30.219 1.00 43.66 91 THR A CA 1
ATOM 700 C C . THR A 1 91 ? -62.818 -8.326 29.911 1.00 43.66 91 THR A C 1
ATOM 702 O O . THR A 1 91 ? -63.345 -8.374 28.805 1.00 43.66 91 THR A O 1
ATOM 705 N N . ASP A 1 92 ? -63.151 -9.175 30.881 1.00 45.62 92 ASP A N 1
ATOM 706 C CA . ASP A 1 92 ? -64.397 -9.929 30.803 1.00 45.62 92 ASP A CA 1
ATOM 707 C C . ASP A 1 92 ? -65.054 -10.064 32.175 1.00 45.62 92 ASP A C 1
ATOM 709 O O . ASP A 1 92 ? -64.431 -10.425 33.170 1.00 45.62 92 ASP A O 1
ATOM 713 N N . LYS A 1 93 ? -66.339 -9.708 32.236 1.00 46.22 93 LYS A N 1
ATOM 714 C CA . LYS A 1 93 ? -67.148 -9.579 33.460 1.00 46.22 93 LYS A CA 1
ATOM 715 C C . LYS A 1 93 ? -67.571 -10.942 34.030 1.00 46.22 93 LYS A C 1
ATOM 717 O O . LYS A 1 93 ? -68.716 -11.118 34.439 1.00 46.22 93 LYS A O 1
ATOM 722 N N . GLY A 1 94 ? -66.662 -11.911 34.049 1.00 47.66 94 GLY A N 1
ATOM 723 C CA . GLY A 1 94 ? -66.924 -13.279 34.471 1.00 47.66 94 GLY A CA 1
ATOM 724 C C . GLY A 1 94 ? -65.763 -13.845 35.274 1.00 47.66 94 GLY A C 1
ATOM 725 O O . GLY A 1 94 ? -64.812 -14.347 34.698 1.00 47.66 94 GLY A O 1
ATOM 726 N N . CYS A 1 95 ? -65.898 -13.804 36.601 1.00 47.97 95 CYS A N 1
ATOM 727 C CA . CYS A 1 95 ? -65.159 -14.628 37.562 1.00 47.97 95 CYS A CA 1
ATOM 728 C C . CYS A 1 95 ? -63.617 -14.552 37.462 1.00 47.97 95 CYS A C 1
ATOM 730 O O . CYS A 1 95 ? -62.964 -15.416 36.880 1.00 47.97 95 CYS A O 1
ATOM 732 N N . HIS A 1 96 ? -63.017 -13.544 38.107 1.00 51.19 96 HIS A N 1
ATOM 733 C CA . HIS A 1 96 ? -61.580 -13.540 38.391 1.00 51.19 96 HIS A CA 1
ATOM 734 C C . HIS A 1 96 ? -61.272 -14.617 39.441 1.00 51.19 96 HIS A C 1
ATOM 736 O O . HIS A 1 96 ? -61.310 -14.360 40.640 1.00 51.19 96 HIS A O 1
ATOM 742 N N . THR A 1 97 ? -61.006 -15.842 38.992 1.00 52.94 97 THR A N 1
ATOM 743 C CA . THR A 1 97 ? -60.492 -16.914 39.850 1.00 52.94 97 THR A CA 1
ATOM 744 C C . THR A 1 97 ? -59.096 -17.314 39.400 1.00 52.94 97 THR A C 1
ATOM 746 O O . THR A 1 97 ? -58.936 -17.893 38.325 1.00 52.94 97 THR A O 1
ATOM 749 N N . VAL A 1 98 ? -58.079 -17.073 40.224 1.00 50.53 98 VAL A N 1
ATOM 750 C CA . VAL A 1 98 ? -56.747 -17.664 40.018 1.00 50.53 98 VAL A CA 1
ATOM 751 C C . VAL A 1 98 ? -56.746 -19.022 40.728 1.00 50.53 98 VAL A C 1
ATOM 753 O O . VAL A 1 98 ? -56.993 -19.094 41.927 1.00 50.53 98 VAL A O 1
ATOM 756 N N . PHE A 1 99 ? -56.565 -20.115 39.976 1.00 53.56 99 PHE A N 1
ATOM 757 C CA . PHE A 1 99 ? -56.692 -21.510 40.453 1.00 53.56 99 PHE A CA 1
ATOM 758 C C . PHE A 1 99 ? -58.044 -21.873 41.110 1.00 53.56 99 PHE A C 1
ATOM 760 O O . PHE A 1 99 ? -58.098 -22.740 41.978 1.00 53.56 99 PHE A O 1
ATOM 767 N N . GLY A 1 100 ? -59.148 -21.235 40.702 1.00 53.69 100 GLY A N 1
ATOM 768 C CA . GLY A 1 100 ? -60.482 -21.504 41.266 1.00 53.69 100 GLY A CA 1
ATOM 769 C C . GLY A 1 100 ? -60.784 -20.781 42.587 1.00 53.69 100 GLY A C 1
ATOM 770 O O . GLY A 1 100 ? -61.860 -20.976 43.145 1.00 53.69 100 GLY A O 1
ATOM 771 N N . ILE A 1 101 ? -59.878 -19.923 43.069 1.00 55.06 101 ILE A N 1
ATOM 772 C CA . ILE A 1 101 ? -60.101 -19.046 44.227 1.00 55.06 101 ILE A CA 1
ATOM 773 C C . ILE A 1 101 ? -60.748 -17.758 43.716 1.00 55.06 101 ILE A C 1
ATOM 775 O O . ILE A 1 101 ? -60.075 -16.947 43.084 1.00 55.06 101 ILE A O 1
ATOM 779 N N . GLY A 1 102 ? -62.058 -17.611 43.911 1.00 55.88 102 GLY A N 1
ATOM 780 C CA . GLY A 1 102 ? -62.796 -16.389 43.572 1.00 55.88 102 GLY A CA 1
ATOM 781 C C . GLY A 1 102 ? -62.814 -15.401 44.734 1.00 55.88 102 GLY A C 1
ATOM 782 O O . GLY A 1 102 ? -62.389 -15.744 45.836 1.00 55.88 102 GLY A O 1
ATOM 783 N N . ASP A 1 103 ? -63.350 -14.200 44.500 1.00 55.53 103 ASP A N 1
ATOM 784 C CA . ASP A 1 103 ? -63.646 -13.218 45.551 1.00 55.53 103 ASP A CA 1
ATOM 785 C C . ASP A 1 103 ? -64.644 -13.812 46.560 1.00 55.53 103 ASP A C 1
ATOM 787 O O . ASP A 1 103 ? -65.863 -13.690 46.434 1.00 55.53 103 ASP A O 1
ATOM 791 N N . SER A 1 104 ? -64.125 -14.520 47.559 1.00 58.34 104 SER A N 1
ATOM 792 C CA . SER A 1 104 ? -64.915 -15.073 48.647 1.00 58.34 104 SER A CA 1
ATOM 793 C C . SER A 1 104 ? -65.196 -13.948 49.648 1.00 58.34 104 SER A C 1
ATOM 795 O O . SER A 1 104 ? -64.286 -13.466 50.327 1.00 58.34 104 SER A O 1
ATOM 797 N N . SER A 1 105 ? -66.467 -13.554 49.773 1.00 60.94 105 SER A N 1
ATOM 798 C CA . SER A 1 105 ? -66.963 -12.562 50.739 1.00 60.94 105 SER A CA 1
ATOM 799 C C . SER A 1 105 ? -67.070 -13.131 52.162 1.00 60.94 105 SER A C 1
ATOM 801 O O . SER A 1 105 ? -68.069 -12.924 52.856 1.00 60.94 105 SER A O 1
ATOM 803 N N . VAL A 1 106 ? -66.088 -13.927 52.584 1.00 69.38 106 VAL A N 1
ATOM 804 C CA . VAL A 1 106 ? -66.031 -14.443 53.951 1.00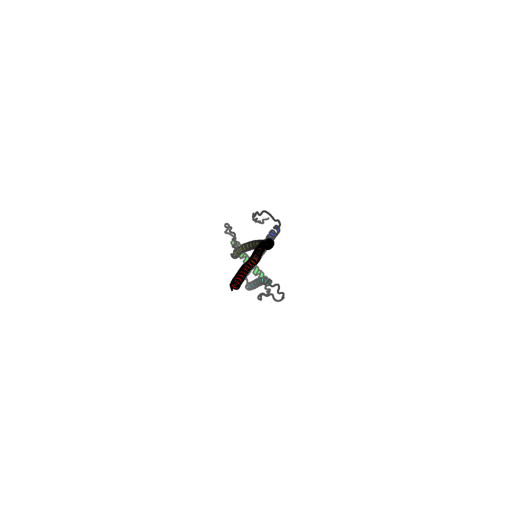 69.38 106 VAL A CA 1
ATOM 805 C C . VAL A 1 106 ? -65.644 -13.282 54.854 1.00 69.38 106 VAL A C 1
ATOM 807 O O . VAL A 1 106 ? -64.508 -12.817 54.858 1.00 69.38 106 VAL A O 1
ATOM 810 N N . GLU A 1 107 ? -66.625 -12.783 55.596 1.00 76.56 107 GLU A N 1
ATOM 811 C CA . GLU A 1 107 ? -66.452 -11.706 56.560 1.00 76.56 107 GLU A CA 1
ATOM 812 C C . GLU A 1 107 ? -66.590 -12.239 57.984 1.00 76.56 107 GLU A C 1
ATOM 814 O O . GLU A 1 107 ? -67.408 -13.112 58.277 1.00 76.56 107 GLU A O 1
ATOM 819 N N . LEU A 1 108 ? -65.804 -11.668 58.896 1.00 79.88 108 LEU A N 1
ATOM 820 C CA . LEU A 1 108 ? -65.962 -11.920 60.322 1.00 79.88 108 LEU A CA 1
ATOM 821 C C . LEU A 1 108 ? -67.163 -11.132 60.858 1.00 79.88 108 LEU A C 1
ATOM 823 O O . LEU A 1 108 ? -67.281 -9.911 60.667 1.00 79.88 108 LEU A O 1
ATOM 827 N N . THR A 1 109 ? -68.023 -11.811 61.609 1.00 84.62 109 THR A N 1
ATOM 828 C CA . THR A 1 109 ? -69.076 -11.169 62.401 1.00 84.62 109 THR A CA 1
ATOM 829 C C . THR A 1 109 ? -68.472 -10.268 63.484 1.00 84.62 109 THR A C 1
ATOM 831 O O . THR A 1 109 ? -67.283 -10.340 63.800 1.00 84.62 109 THR A O 1
ATOM 834 N N . TYR A 1 110 ? -69.281 -9.380 64.064 1.00 82.06 110 TYR A N 1
ATOM 835 C CA . TYR A 1 110 ? -68.815 -8.434 65.086 1.00 82.06 110 TYR A CA 1
ATOM 836 C C . TYR A 1 110 ? -68.157 -9.134 66.292 1.00 82.06 110 TYR A C 1
ATOM 838 O O . TYR A 1 110 ? -67.065 -8.753 66.704 1.00 82.06 110 TYR A O 1
ATOM 846 N N . PHE A 1 111 ? -68.767 -10.213 66.792 1.00 81.19 111 PHE A N 1
ATOM 847 C CA . PHE A 1 111 ? -68.232 -10.994 67.914 1.00 81.19 111 PHE A CA 1
ATOM 848 C C . PHE A 1 111 ? -66.939 -11.742 67.561 1.00 81.19 111 PHE A C 1
ATOM 850 O O . PHE A 1 111 ? -66.018 -11.808 68.374 1.00 81.19 111 PHE A O 1
ATOM 857 N N . GLU A 1 112 ? -66.838 -12.271 66.341 1.00 81.31 112 GLU A N 1
ATOM 858 C CA . GLU A 1 112 ? -65.623 -12.923 65.840 1.00 81.31 112 GLU A CA 1
ATOM 859 C C . GLU A 1 112 ? -64.463 -11.927 65.698 1.00 81.31 112 GLU A C 1
ATOM 861 O O . GLU A 1 112 ? -63.328 -12.246 66.060 1.00 81.31 112 GLU A O 1
ATOM 866 N N . ARG A 1 113 ? -64.745 -10.699 65.235 1.00 83.12 113 ARG A N 1
ATOM 867 C CA . ARG A 1 113 ? -63.754 -9.613 65.161 1.00 83.12 113 ARG A CA 1
ATOM 868 C C . ARG A 1 113 ? -63.234 -9.220 66.533 1.00 83.12 113 ARG A C 1
ATOM 870 O O . ARG A 1 113 ? -62.021 -9.118 66.699 1.00 83.12 113 ARG A O 1
ATOM 877 N N . ASP A 1 114 ? -64.122 -9.028 67.503 1.00 82.94 114 ASP A N 1
ATOM 878 C CA . ASP A 1 114 ? -63.722 -8.679 68.869 1.00 82.94 114 ASP A CA 1
ATOM 879 C C . ASP A 1 114 ? -62.931 -9.812 69.532 1.00 82.94 114 ASP A C 1
ATOM 881 O O . ASP A 1 114 ? -61.910 -9.563 70.169 1.00 82.94 114 ASP A O 1
ATOM 885 N N . SER A 1 115 ? -63.329 -11.070 69.323 1.00 82.19 115 SER A N 1
ATOM 886 C CA . SER A 1 115 ? -62.598 -12.237 69.835 1.00 82.19 115 SER A CA 1
ATOM 887 C C . SER A 1 115 ? -61.179 -12.340 69.256 1.00 82.19 115 SER A C 1
ATOM 889 O O . SER A 1 115 ? -60.203 -12.524 69.997 1.00 82.19 115 SER A O 1
ATOM 891 N N . LEU A 1 116 ? -61.040 -12.152 67.938 1.00 82.88 116 LEU A N 1
ATOM 892 C CA . LEU A 1 116 ? -59.744 -12.150 67.262 1.00 82.88 116 LEU A CA 1
ATOM 893 C C . LEU A 1 116 ? -58.880 -10.968 67.716 1.00 82.88 116 LEU A C 1
ATOM 895 O O . LEU A 1 116 ? -57.700 -11.153 68.008 1.00 82.88 116 LEU A O 1
ATOM 899 N N . LYS A 1 117 ? -59.469 -9.772 67.829 1.00 84.44 117 LYS A N 1
ATOM 900 C CA . LYS A 1 117 ? -58.791 -8.557 68.291 1.00 84.44 117 LYS A CA 1
ATOM 901 C C . LYS A 1 117 ? -58.274 -8.708 69.721 1.00 84.44 117 LYS A C 1
ATOM 903 O O . LYS A 1 117 ? -57.097 -8.463 69.955 1.00 84.44 117 LYS A O 1
ATOM 908 N N . ASN A 1 118 ? -59.103 -9.180 70.648 1.00 82.69 118 ASN A N 1
ATOM 909 C CA . ASN A 1 118 ? -58.704 -9.389 72.042 1.00 82.69 118 ASN A CA 1
ATOM 910 C C . ASN A 1 118 ? -57.592 -10.445 72.161 1.00 82.69 118 ASN A C 1
ATOM 912 O O . ASN A 1 118 ? -56.653 -10.292 72.941 1.00 82.69 118 ASN A O 1
ATOM 916 N N . SER A 1 119 ? -57.661 -11.506 71.352 1.00 81.75 119 SER A N 1
ATOM 917 C CA . SER A 1 119 ? -56.620 -12.540 71.305 1.00 81.75 119 SER A CA 1
ATOM 918 C C . SER A 1 119 ? -55.308 -12.018 70.711 1.00 81.75 119 SER A C 1
ATOM 920 O O . SER A 1 119 ? -54.234 -12.360 71.208 1.00 81.75 119 SER A O 1
ATOM 922 N N . LEU A 1 120 ? -55.392 -11.165 69.686 1.00 83.81 120 LEU A N 1
ATOM 923 C CA . LEU A 1 120 ? -54.256 -10.489 69.063 1.00 83.81 120 LEU A CA 1
ATOM 924 C C . LEU A 1 120 ? -53.589 -9.510 70.030 1.00 83.81 120 LEU A C 1
ATOM 926 O O . LEU A 1 120 ? -52.377 -9.571 70.202 1.00 83.81 120 LEU A O 1
ATOM 930 N N . GLU A 1 121 ? -54.364 -8.650 70.690 1.00 82.62 121 GLU A N 1
ATOM 931 C CA . GLU A 1 121 ? -53.861 -7.693 71.679 1.00 82.62 121 GLU A CA 1
ATOM 932 C C . GLU A 1 121 ? -53.179 -8.410 72.844 1.00 82.62 121 GLU A C 1
ATOM 934 O O . GLU A 1 121 ? -52.056 -8.056 73.200 1.00 82.62 121 GLU A O 1
ATOM 939 N N . ARG A 1 122 ? -53.784 -9.485 73.368 1.00 81.50 122 ARG A N 1
ATOM 940 C CA . ARG A 1 122 ? -53.164 -10.309 74.412 1.00 81.50 122 ARG A CA 1
ATOM 941 C C . ARG A 1 122 ? -51.838 -10.906 73.937 1.00 81.50 122 ARG A C 1
ATOM 943 O O . ARG A 1 122 ? -50.830 -10.779 74.627 1.00 81.50 122 ARG A O 1
ATOM 950 N N . ARG A 1 123 ? -51.795 -11.498 72.739 1.00 79.00 123 ARG A N 1
ATOM 951 C CA . ARG A 1 123 ? -50.581 -12.155 72.227 1.00 79.00 123 ARG A CA 1
ATOM 952 C C . ARG A 1 123 ? -49.473 -11.162 71.873 1.00 79.00 123 ARG A C 1
ATOM 954 O O . ARG A 1 123 ? -48.301 -11.438 72.121 1.00 79.00 123 ARG A O 1
ATOM 961 N N . LEU A 1 124 ? -49.835 -9.995 71.343 1.00 80.44 124 LEU A N 1
ATOM 962 C CA . LEU A 1 124 ? -48.908 -8.888 71.122 1.00 80.44 124 LEU A CA 1
ATOM 963 C C . LEU A 1 124 ? -48.393 -8.329 72.448 1.00 80.44 124 LEU A C 1
ATOM 965 O O . LEU A 1 124 ? -47.196 -8.092 72.558 1.00 80.44 124 LEU A O 1
ATOM 969 N N . SER A 1 125 ? -49.244 -8.183 73.469 1.00 76.75 125 SER A N 1
ATOM 970 C CA . SER A 1 125 ? -48.792 -7.760 74.799 1.00 76.75 125 SER A CA 1
ATOM 971 C C . SER A 1 125 ? -47.847 -8.778 75.435 1.00 76.75 125 SER A C 1
ATOM 973 O O . SER A 1 125 ? -46.826 -8.373 75.968 1.00 76.75 125 SER A O 1
ATOM 975 N N . GLU A 1 126 ? -48.091 -10.085 75.296 1.00 74.94 126 GLU A N 1
ATOM 976 C CA . GLU A 1 126 ? -47.169 -11.132 75.761 1.00 74.94 126 GLU A CA 1
ATOM 977 C C . GLU A 1 126 ? -45.812 -11.043 75.044 1.00 74.94 126 GLU A C 1
ATOM 979 O O . GLU A 1 126 ? -44.764 -11.092 75.686 1.00 74.94 126 GLU A O 1
ATOM 984 N N . LYS A 1 127 ? -45.811 -10.845 73.718 1.00 70.50 127 LYS A N 1
ATOM 985 C CA . LYS A 1 127 ? -44.577 -10.655 72.939 1.00 70.50 127 LYS A CA 1
ATOM 986 C C . LYS A 1 127 ? -43.840 -9.363 73.301 1.00 70.50 127 LYS A C 1
ATOM 988 O O . LYS A 1 127 ? -42.617 -9.386 73.409 1.00 70.50 127 LYS A O 1
ATOM 993 N N . CYS A 1 128 ? -44.552 -8.257 73.513 1.00 65.12 128 CYS A N 1
ATOM 994 C CA . CYS A 1 128 ? -43.955 -6.995 73.948 1.00 65.12 128 CYS A CA 1
ATOM 995 C C . CYS A 1 128 ? -43.413 -7.085 75.375 1.00 65.12 128 CYS A C 1
ATOM 997 O O . CYS A 1 128 ? -42.316 -6.605 75.619 1.00 65.12 128 CYS A O 1
ATOM 999 N N . ILE A 1 129 ? -44.108 -7.768 76.287 1.00 58.03 129 ILE A N 1
ATOM 1000 C CA . ILE A 1 129 ? -43.612 -8.030 77.642 1.00 58.03 129 ILE A CA 1
ATOM 1001 C C . ILE A 1 129 ? -42.336 -8.875 77.575 1.00 58.03 129 ILE A C 1
ATOM 1003 O O . ILE A 1 129 ? -41.393 -8.575 78.292 1.00 58.03 129 ILE A O 1
ATOM 1007 N N . HIS A 1 130 ? -42.238 -9.865 76.681 1.00 51.53 130 HIS A N 1
ATOM 1008 C CA . HIS A 1 130 ? -40.992 -10.616 76.475 1.00 51.53 130 HIS A CA 1
ATOM 1009 C C . HIS A 1 130 ? -39.859 -9.789 75.839 1.00 51.53 130 HIS A C 1
ATOM 1011 O O . HIS A 1 130 ? -38.692 -10.059 76.120 1.00 51.53 130 HIS A O 1
ATOM 1017 N N . LEU A 1 131 ? -40.175 -8.763 75.042 1.00 48.34 131 LEU A N 1
ATOM 1018 C CA . LEU A 1 131 ? -39.194 -7.801 74.526 1.00 48.34 131 LEU A CA 1
ATOM 1019 C C . LEU A 1 131 ? -38.741 -6.809 75.613 1.00 48.34 131 LEU A C 1
ATOM 1021 O O . LEU A 1 131 ? -37.539 -6.587 75.761 1.00 48.34 131 LEU A O 1
ATOM 1025 N N . ASP A 1 132 ? -39.654 -6.299 76.440 1.00 42.97 132 ASP A N 1
ATOM 1026 C CA . ASP A 1 132 ? -39.333 -5.430 77.581 1.00 42.97 132 ASP A CA 1
ATOM 1027 C C . ASP A 1 132 ? -38.575 -6.190 78.685 1.00 42.97 132 ASP A C 1
ATOM 1029 O O . ASP A 1 132 ? -37.649 -5.647 79.291 1.00 42.97 132 ASP A O 1
ATOM 1033 N N . PHE A 1 133 ? -38.855 -7.483 78.885 1.00 36.56 133 PHE A N 1
ATOM 1034 C CA . PHE A 1 133 ? -38.101 -8.340 79.812 1.00 36.56 133 PHE A CA 1
ATOM 1035 C C . PHE A 1 133 ? -36.684 -8.665 79.315 1.00 36.56 133 PHE A C 1
ATOM 1037 O O . PHE A 1 133 ? -35.828 -9.050 80.104 1.00 36.56 133 PHE A O 1
ATOM 1044 N N . SER A 1 134 ? -36.410 -8.487 78.019 1.00 38.91 134 SER A N 1
ATOM 1045 C CA . SER A 1 134 ? -35.052 -8.591 77.464 1.00 38.91 134 SER A CA 1
ATOM 1046 C C . SER A 1 134 ? -34.264 -7.271 77.504 1.00 38.91 134 SER A C 1
ATOM 1048 O O . SER A 1 134 ? -33.060 -7.264 77.247 1.00 38.91 134 SER A O 1
ATOM 1050 N N . LEU A 1 135 ? -34.919 -6.163 77.871 1.00 40.62 135 LEU A N 1
ATOM 1051 C CA . LEU A 1 135 ? -34.324 -4.828 78.027 1.00 40.62 135 LEU A CA 1
ATOM 1052 C C . LEU A 1 135 ? -34.217 -4.374 79.492 1.00 40.62 135 LEU A C 1
ATOM 1054 O O . LEU A 1 135 ? -33.469 -3.442 79.792 1.00 40.62 135 LEU A O 1
ATOM 1058 N N . SER A 1 136 ? -34.917 -5.042 80.407 1.00 37.56 136 SER A N 1
ATOM 1059 C CA . SER A 1 136 ? -34.887 -4.762 81.840 1.00 37.56 136 SER A CA 1
ATOM 1060 C C . SER A 1 136 ? -33.832 -5.617 82.548 1.00 37.56 136 SER A C 1
ATOM 1062 O O . SER A 1 136 ? -33.987 -6.824 82.678 1.00 37.56 136 SER A O 1
ATOM 1064 N N . GLU A 1 137 ? -32.794 -4.943 83.050 1.00 40.78 137 GLU A N 1
ATOM 1065 C CA . GLU A 1 137 ? -31.850 -5.421 84.072 1.00 40.78 137 GLU A CA 1
ATOM 1066 C C . GLU A 1 137 ? -30.929 -6.587 83.660 1.00 40.78 137 GLU A C 1
ATOM 1068 O O . GLU A 1 137 ? -31.243 -7.750 83.884 1.00 40.78 137 GLU A O 1
ATOM 1073 N N . ASN A 1 138 ? -29.746 -6.259 83.103 1.00 33.91 138 ASN A N 1
ATOM 1074 C CA . ASN A 1 138 ? -28.431 -6.816 83.520 1.00 33.91 138 ASN A CA 1
ATOM 1075 C C . ASN A 1 138 ? -27.262 -6.644 82.524 1.00 33.91 138 ASN A C 1
ATOM 1077 O O . ASN A 1 138 ? -26.327 -7.430 82.574 1.00 33.91 138 ASN A O 1
ATOM 1081 N N . ASN A 1 139 ? -27.206 -5.625 81.653 1.00 32.12 139 ASN A N 1
ATOM 1082 C CA . ASN A 1 139 ? -25.973 -5.356 80.880 1.00 32.12 139 ASN A CA 1
ATOM 1083 C C . ASN A 1 139 ? -25.746 -3.864 80.580 1.00 32.12 139 ASN A C 1
ATOM 1085 O O . ASN A 1 139 ? -25.732 -3.425 79.434 1.00 32.12 139 ASN A O 1
ATOM 1089 N N . LEU A 1 140 ? -25.508 -3.068 81.625 1.00 38.69 140 LEU A N 1
ATOM 1090 C CA . LEU A 1 140 ? -25.152 -1.645 81.507 1.00 38.69 140 LEU A CA 1
ATOM 1091 C C . LEU A 1 140 ? -23.665 -1.377 81.182 1.00 38.69 140 LEU A C 1
ATOM 1093 O O . LEU A 1 140 ? -23.287 -0.217 81.071 1.00 38.69 140 LEU A O 1
ATOM 1097 N N . ASN A 1 141 ? -22.826 -2.403 80.962 1.00 36.75 141 ASN A N 1
ATOM 1098 C CA . ASN A 1 141 ? -21.379 -2.222 80.731 1.00 36.75 141 ASN A CA 1
ATOM 1099 C C . ASN A 1 141 ? -20.787 -2.892 79.478 1.00 36.75 141 ASN A C 1
ATOM 1101 O O . ASN A 1 141 ? -19.569 -2.943 79.328 1.00 36.75 141 ASN A O 1
ATOM 1105 N N . SER A 1 142 ? -21.599 -3.301 78.501 1.00 34.81 142 SER A N 1
ATOM 1106 C CA . SER A 1 142 ? -21.080 -3.497 77.143 1.00 34.81 142 SER A CA 1
ATOM 1107 C C . SER A 1 142 ? -22.032 -2.898 76.120 1.00 34.81 142 SER A C 1
ATOM 1109 O O . SER A 1 142 ? -22.958 -3.553 75.650 1.00 34.81 142 SER A O 1
ATOM 1111 N N . LYS A 1 143 ? -21.771 -1.651 75.716 1.00 40.53 143 LYS A N 1
ATOM 1112 C CA . LYS A 1 143 ? -22.258 -1.120 74.437 1.00 40.53 143 LYS A CA 1
ATOM 1113 C C . LYS A 1 143 ? -21.554 -1.852 73.290 1.00 40.53 143 LYS A C 1
ATOM 1115 O O . LYS A 1 143 ? -20.755 -1.278 72.560 1.00 40.53 143 LYS A O 1
ATOM 1120 N N . LYS A 1 144 ? -21.863 -3.130 73.112 1.00 36.62 144 LYS A N 1
ATOM 1121 C CA . LYS A 1 144 ? -22.102 -3.620 71.767 1.00 36.62 144 LYS A CA 1
ATOM 1122 C C . LYS A 1 144 ? -23.593 -3.402 71.587 1.00 36.62 144 LYS A C 1
ATOM 1124 O O . LYS A 1 144 ? -24.389 -4.077 72.230 1.00 36.62 144 LYS A O 1
ATOM 1129 N N . CYS A 1 145 ? -23.959 -2.418 70.759 1.00 36.06 145 CYS A N 1
ATOM 1130 C CA . CYS A 1 145 ? -25.238 -2.478 70.051 1.00 36.06 145 CYS A CA 1
ATOM 1131 C C . CYS A 1 145 ? -25.502 -3.948 69.698 1.00 36.06 145 CYS A C 1
ATOM 1133 O O . CYS A 1 145 ? -24.517 -4.616 69.342 1.00 36.06 145 CYS A O 1
ATOM 1135 N N . PRO A 1 146 ? -26.752 -4.452 69.755 1.00 42.88 146 PRO A N 1
ATOM 1136 C CA . PRO A 1 146 ? -27.063 -5.683 69.050 1.00 42.88 146 PRO A CA 1
ATOM 1137 C C . PRO A 1 146 ? -26.545 -5.421 67.648 1.00 42.88 146 PRO A C 1
ATOM 1139 O O . PRO A 1 146 ? -26.983 -4.494 66.961 1.00 42.88 146 PRO A O 1
ATOM 1142 N N . THR A 1 147 ? -25.429 -6.070 67.336 1.00 45.50 147 THR A N 1
ATOM 1143 C CA . THR A 1 147 ? -24.794 -5.895 66.050 1.00 45.50 147 THR A CA 1
ATOM 1144 C C . THR A 1 147 ? -25.897 -6.404 65.160 1.00 45.50 147 THR A C 1
ATOM 1146 O O . THR A 1 147 ? -26.332 -7.535 65.371 1.00 45.50 147 THR A O 1
ATOM 1149 N N . PHE A 1 148 ? -26.470 -5.532 64.325 1.00 46.88 148 PHE A N 1
ATOM 1150 C CA . PHE A 1 148 ? -27.295 -5.965 63.213 1.00 46.88 148 PHE A CA 1
ATOM 1151 C C . PHE A 1 148 ? -26.408 -6.984 62.509 1.00 46.88 148 PHE A C 1
ATOM 1153 O O . PHE A 1 148 ? -25.494 -6.617 61.774 1.00 46.88 148 PHE A O 1
ATOM 1160 N N . GLN A 1 149 ? -26.556 -8.253 62.880 1.00 49.53 149 GLN A N 1
ATOM 1161 C CA . GLN A 1 149 ? -25.966 -9.360 62.181 1.00 49.53 149 GLN A CA 1
ATOM 1162 C C . GLN A 1 149 ? -26.815 -9.364 60.934 1.00 49.53 149 GLN A C 1
ATOM 1164 O O . GLN A 1 149 ? -27.929 -9.882 60.930 1.00 49.53 149 GLN A O 1
ATOM 1169 N N . LEU A 1 150 ? -26.330 -8.603 59.947 1.00 51.81 150 LEU A N 1
ATOM 1170 C CA . LEU A 1 150 ? -26.731 -8.745 58.566 1.00 51.81 150 LEU A CA 1
ATOM 1171 C C . LEU A 1 150 ? -26.829 -10.249 58.354 1.00 51.81 150 LEU A C 1
ATOM 1173 O O . LEU A 1 150 ? -25.871 -10.979 58.633 1.00 51.81 150 LEU A O 1
ATOM 1177 N N . VAL A 1 151 ? -28.027 -10.699 57.991 1.00 69.00 151 VAL A N 1
ATOM 1178 C CA . VAL A 1 151 ? -28.235 -12.084 57.578 1.00 69.00 151 VAL A CA 1
ATOM 1179 C C . VAL A 1 151 ? -27.156 -12.369 56.529 1.00 69.00 151 VAL A C 1
ATOM 1181 O O . VAL A 1 151 ? -26.806 -11.454 55.782 1.00 69.00 151 VAL A O 1
ATOM 1184 N N . GLU A 1 152 ? -26.567 -13.569 56.491 1.00 72.00 152 GLU A N 1
ATOM 1185 C CA . GLU A 1 152 ? -25.469 -13.873 55.549 1.00 72.00 152 GLU A CA 1
ATOM 1186 C C . GLU A 1 152 ? -25.796 -13.401 54.119 1.00 72.00 152 GLU A C 1
ATOM 1188 O O . GLU A 1 152 ? -24.942 -12.833 53.439 1.00 72.00 152 GLU A O 1
ATOM 1193 N N . ASP A 1 153 ? -27.068 -13.502 53.731 1.00 73.31 153 ASP A N 1
ATOM 1194 C CA . ASP A 1 153 ? -27.623 -12.999 52.475 1.00 73.31 153 ASP A CA 1
ATOM 1195 C C . ASP A 1 153 ? -27.468 -11.480 52.265 1.00 73.31 153 ASP A C 1
ATOM 1197 O O . ASP A 1 153 ? -27.135 -11.047 51.161 1.00 73.31 153 ASP A O 1
ATOM 1201 N N . ASP A 1 154 ? -27.649 -10.651 53.295 1.00 73.81 154 ASP A N 1
ATOM 1202 C CA . ASP A 1 154 ? -27.471 -9.197 53.198 1.00 73.81 154 ASP A CA 1
ATOM 1203 C C . ASP A 1 154 ? -25.987 -8.814 53.071 1.00 73.81 154 ASP A C 1
ATOM 1205 O O . ASP A 1 154 ? -25.643 -7.863 52.363 1.00 73.81 154 ASP A O 1
ATOM 1209 N N . GLN A 1 155 ? -25.093 -9.566 53.720 1.00 80.12 155 GLN A N 1
ATOM 1210 C CA . GLN A 1 155 ? -23.647 -9.381 53.578 1.00 80.12 155 GLN A CA 1
ATOM 1211 C C . GLN A 1 155 ? -23.196 -9.751 52.155 1.00 80.12 155 GLN A C 1
ATOM 1213 O O . GLN A 1 155 ? -22.470 -8.989 51.513 1.00 80.12 155 GLN A O 1
ATOM 1218 N N . ILE A 1 156 ? -23.714 -10.863 51.620 1.00 85.69 156 ILE A N 1
ATOM 1219 C CA . ILE A 1 156 ? -23.515 -11.279 50.225 1.00 85.69 156 ILE A CA 1
ATOM 1220 C C . ILE A 1 156 ? -24.039 -10.205 49.260 1.00 85.69 156 ILE A C 1
ATOM 1222 O O . ILE A 1 156 ? -23.388 -9.899 48.258 1.00 85.69 156 ILE A O 1
ATOM 1226 N N . LEU A 1 157 ? -25.190 -9.593 49.554 1.00 83.56 157 LEU A N 1
ATOM 1227 C CA . LEU A 1 157 ? -25.772 -8.538 48.724 1.00 83.56 157 LEU A CA 1
ATOM 1228 C C . LEU A 1 157 ? -24.883 -7.284 48.671 1.00 83.56 157 LEU A C 1
ATOM 1230 O O . LEU A 1 157 ? -24.736 -6.669 47.610 1.00 83.56 157 LEU A O 1
ATOM 1234 N N . ILE A 1 158 ? -24.276 -6.906 49.799 1.00 86.12 158 ILE A N 1
ATOM 1235 C CA . ILE A 1 158 ? -23.329 -5.785 49.881 1.00 86.12 158 ILE A CA 1
ATOM 1236 C C . ILE A 1 158 ? -22.071 -6.088 49.057 1.00 86.12 158 ILE A C 1
ATOM 1238 O O . ILE A 1 158 ? -21.683 -5.258 48.230 1.00 86.12 158 ILE A O 1
ATOM 1242 N N . ASP A 1 159 ? -21.504 -7.287 49.197 1.00 89.69 159 ASP A N 1
ATOM 1243 C CA . ASP A 1 159 ? -20.321 -7.718 48.442 1.00 89.69 159 ASP A CA 1
ATOM 1244 C C . ASP A 1 159 ? -20.590 -7.758 46.929 1.00 89.69 159 ASP A C 1
ATOM 1246 O O . ASP A 1 159 ? -19.774 -7.306 46.119 1.00 89.69 159 ASP A O 1
ATOM 1250 N N . LEU A 1 160 ? -21.757 -8.262 46.516 1.00 91.12 160 LEU A N 1
ATOM 1251 C CA . LEU A 1 160 ? -22.171 -8.277 45.111 1.00 91.12 160 LEU A CA 1
ATOM 1252 C C . LEU A 1 160 ? -22.374 -6.864 44.562 1.00 91.12 160 LEU A C 1
ATOM 1254 O O . LEU A 1 160 ? -21.989 -6.583 43.426 1.00 91.12 160 LEU A O 1
ATOM 1258 N N . LYS A 1 161 ? -22.934 -5.953 45.361 1.00 92.00 161 LYS A N 1
ATOM 1259 C CA . LYS A 1 161 ? -23.093 -4.546 44.981 1.00 92.00 161 LYS A CA 1
ATOM 1260 C C . LYS A 1 161 ? -21.744 -3.853 44.802 1.00 92.00 161 LYS A C 1
ATOM 1262 O O . LYS A 1 161 ? -21.593 -3.040 43.890 1.00 92.00 161 LYS A O 1
ATOM 1267 N N . GLU A 1 162 ? -20.769 -4.150 45.652 1.00 92.44 162 GLU A N 1
ATOM 1268 C CA . GLU A 1 162 ? -19.423 -3.591 45.537 1.00 92.44 162 GLU A CA 1
ATOM 1269 C C . GLU A 1 162 ? -18.681 -4.152 44.316 1.00 92.44 162 GLU A C 1
ATOM 1271 O O . GLU A 1 162 ? -18.123 -3.382 43.530 1.00 92.44 162 GLU A O 1
ATOM 1276 N N . LYS A 1 163 ? -18.787 -5.465 44.062 1.00 94.94 163 LYS A N 1
ATOM 1277 C CA . LYS A 1 163 ? -18.301 -6.086 42.817 1.00 94.94 163 LYS A CA 1
ATOM 1278 C C . LYS A 1 163 ? -18.934 -5.453 41.581 1.00 94.94 163 LYS A C 1
ATOM 1280 O O . LYS A 1 163 ? -18.217 -5.088 40.655 1.00 94.94 163 LYS A O 1
ATOM 1285 N N . LEU A 1 164 ? -20.252 -5.246 41.585 1.00 93.50 164 LEU A N 1
ATOM 1286 C CA . LEU A 1 164 ? -20.960 -4.607 40.477 1.00 93.50 164 LEU A CA 1
ATOM 1287 C C . LEU A 1 164 ? -20.452 -3.184 40.221 1.00 93.50 164 LEU A C 1
ATOM 1289 O O . LEU A 1 164 ? -20.252 -2.809 39.070 1.00 93.50 164 LEU A O 1
ATOM 1293 N N . LYS A 1 165 ? -20.204 -2.395 41.274 1.00 94.62 165 LYS A N 1
ATOM 1294 C CA . LYS A 1 165 ? -19.619 -1.053 41.130 1.00 94.62 165 LYS A CA 1
ATOM 1295 C C . LYS A 1 165 ? -18.230 -1.095 40.498 1.00 94.62 165 LYS A C 1
ATOM 1297 O O . LYS A 1 165 ? -17.932 -0.258 39.648 1.00 94.62 165 LYS A O 1
ATOM 1302 N N . ASN A 1 166 ? -17.397 -2.053 40.896 1.00 95.94 166 ASN A N 1
ATOM 1303 C CA . ASN A 1 166 ? -16.055 -2.209 40.339 1.00 95.94 166 ASN A CA 1
ATOM 1304 C C . ASN A 1 166 ? -16.107 -2.602 38.855 1.00 95.94 166 ASN A C 1
ATOM 1306 O O . ASN A 1 166 ? -15.425 -1.980 38.043 1.00 95.94 166 ASN A O 1
ATOM 1310 N N . GLU A 1 167 ? -16.980 -3.542 38.486 1.00 95.69 167 GLU A N 1
ATOM 1311 C CA . GLU A 1 167 ? -17.212 -3.925 37.086 1.00 95.69 167 GLU A CA 1
ATOM 1312 C C . GLU A 1 167 ? -17.764 -2.761 36.252 1.00 95.69 167 GLU A C 1
ATOM 1314 O O . GLU A 1 167 ? -17.300 -2.503 35.142 1.00 95.69 167 GLU A O 1
ATOM 1319 N N . GLN A 1 168 ? -18.707 -1.986 36.796 1.00 95.00 168 GLN A N 1
ATOM 1320 C CA . GLN A 1 168 ? -19.233 -0.791 36.130 1.00 95.00 168 GLN A CA 1
ATOM 1321 C C . GLN A 1 168 ? -18.150 0.270 35.916 1.00 95.00 168 GLN A C 1
ATOM 1323 O O . GLN A 1 168 ? -18.087 0.878 34.847 1.00 95.00 168 GLN A O 1
ATOM 1328 N N . LYS A 1 169 ? -17.272 0.480 36.901 1.00 95.88 169 LYS A N 1
ATOM 1329 C CA . LYS A 1 169 ? -16.147 1.411 36.771 1.00 95.88 169 LYS A CA 1
ATOM 1330 C C . LYS A 1 169 ? -15.172 0.950 35.686 1.00 95.88 169 LYS A C 1
ATOM 1332 O O . LYS A 1 169 ? -14.813 1.747 34.822 1.00 95.88 169 LYS A O 1
ATOM 1337 N N . LEU A 1 170 ? -14.810 -0.333 35.683 1.00 97.06 170 LEU A N 1
ATOM 1338 C CA . LEU A 1 170 ? -13.939 -0.921 34.665 1.00 97.06 170 LEU A CA 1
ATOM 1339 C C . LEU A 1 170 ? -14.558 -0.817 33.263 1.00 97.06 170 LEU A C 1
ATOM 1341 O O . LEU A 1 170 ? -13.873 -0.488 32.295 1.00 97.06 170 LEU A O 1
ATOM 1345 N N . TYR A 1 171 ? -15.866 -1.046 33.146 1.00 96.50 171 TYR A N 1
ATOM 1346 C CA . TYR A 1 171 ? -16.597 -0.882 31.894 1.00 96.50 171 TYR A CA 1
ATOM 1347 C C . TYR A 1 171 ? -16.525 0.557 31.369 1.00 96.50 171 TYR A C 1
ATOM 1349 O O . TYR A 1 171 ? -16.256 0.767 30.185 1.00 96.50 171 TYR A O 1
ATOM 1357 N N . ILE A 1 172 ? -16.705 1.549 32.244 1.00 96.62 172 ILE A N 1
ATOM 1358 C CA . ILE A 1 172 ? -16.588 2.967 31.886 1.00 96.62 172 ILE A CA 1
ATOM 1359 C C . ILE A 1 172 ? -15.159 3.297 31.430 1.00 96.62 172 ILE A C 1
ATOM 1361 O O . ILE A 1 172 ? -14.982 3.930 30.390 1.00 96.62 172 ILE A O 1
ATOM 1365 N N . GLU A 1 173 ? -14.133 2.829 32.143 1.00 97.38 173 GLU A N 1
ATOM 1366 C CA . GLU A 1 173 ? -12.731 3.016 31.740 1.00 97.38 173 GLU A CA 1
ATOM 1367 C C . GLU A 1 173 ? -12.440 2.386 30.367 1.00 97.38 173 GLU A C 1
ATOM 1369 O O . GLU A 1 173 ? -11.788 2.997 29.516 1.00 97.38 173 GLU A O 1
ATOM 1374 N N . ASN A 1 174 ? -12.978 1.193 30.103 1.00 96.56 174 ASN A N 1
ATOM 1375 C CA . ASN A 1 174 ? -12.855 0.532 28.806 1.00 96.56 174 ASN A CA 1
ATOM 1376 C C . ASN A 1 174 ? -13.600 1.280 27.691 1.00 96.56 174 ASN A C 1
ATOM 1378 O O . ASN A 1 174 ? -13.111 1.329 26.561 1.00 96.56 174 ASN A O 1
ATOM 1382 N N . LEU A 1 175 ? -14.750 1.894 27.985 1.00 96.19 175 LEU A N 1
ATOM 1383 C CA . LEU A 1 175 ? -15.455 2.754 27.032 1.00 96.19 175 LEU A CA 1
ATOM 1384 C C . LEU A 1 175 ? -14.630 3.990 26.664 1.00 96.19 175 LEU A C 1
ATOM 1386 O O . LEU A 1 175 ? -14.559 4.326 25.481 1.00 96.19 175 LEU A O 1
ATOM 1390 N N . PHE A 1 176 ? -13.973 4.626 27.637 1.00 97.19 176 PHE A N 1
ATOM 1391 C CA . PHE A 1 176 ? -13.077 5.751 27.368 1.00 97.19 176 PHE A CA 1
ATOM 1392 C C . PHE A 1 176 ? -11.896 5.336 26.486 1.00 97.19 176 PHE A C 1
ATOM 1394 O O . PHE A 1 176 ? -11.673 5.962 25.452 1.00 97.19 176 PHE A O 1
ATOM 1401 N N . LYS A 1 177 ? -11.217 4.227 26.809 1.00 97.12 177 LYS A N 1
ATOM 1402 C CA . LYS A 1 177 ? -10.129 3.687 25.971 1.00 97.12 177 LYS A CA 1
ATOM 1403 C C . LYS A 1 177 ? -10.598 3.355 24.556 1.00 97.12 177 LYS A C 1
ATOM 1405 O O . LYS A 1 177 ? -9.934 3.683 23.578 1.00 97.12 177 LYS A O 1
ATOM 1410 N N . LYS A 1 178 ? -11.773 2.732 24.421 1.00 96.31 178 LYS A N 1
ATOM 1411 C CA . LYS A 1 178 ? -12.373 2.444 23.111 1.00 96.31 178 LYS A CA 1
ATOM 1412 C C . LYS A 1 178 ? -12.617 3.731 22.321 1.00 96.31 178 LYS A C 1
ATOM 1414 O O . LYS A 1 178 ? -12.380 3.752 21.116 1.00 96.31 178 LYS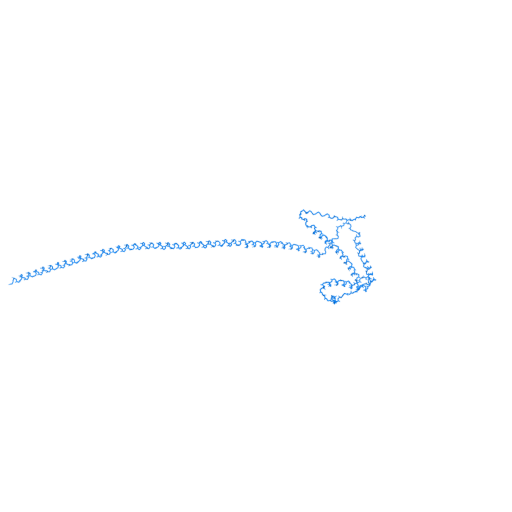 A O 1
ATOM 1419 N N . HIS A 1 179 ? -13.105 4.782 22.974 1.00 96.50 179 HIS A N 1
ATOM 1420 C CA . HIS A 1 179 ? -13.338 6.071 22.332 1.00 96.50 179 HIS A CA 1
ATOM 1421 C C . HIS A 1 179 ? -12.034 6.729 21.863 1.00 96.50 179 HIS A C 1
ATOM 1423 O O . HIS A 1 179 ? -11.976 7.217 20.737 1.00 96.50 179 HIS A O 1
ATOM 1429 N N . GLU A 1 180 ? -10.987 6.687 22.686 1.00 97.38 180 GLU A N 1
ATOM 1430 C CA . GLU A 1 180 ? -9.655 7.204 22.356 1.00 97.38 180 GLU A CA 1
ATOM 1431 C C . GLU A 1 180 ? -9.071 6.511 21.117 1.00 97.38 180 GLU A C 1
ATOM 1433 O O . GLU A 1 180 ? -8.761 7.178 20.131 1.00 97.38 180 GLU A O 1
ATOM 1438 N N . ILE A 1 181 ? -9.072 5.172 21.097 1.00 97.00 181 ILE A N 1
ATOM 1439 C CA . ILE A 1 181 ? -8.611 4.375 19.947 1.00 97.00 181 ILE A CA 1
ATOM 1440 C C . ILE A 1 181 ? -9.424 4.697 18.685 1.00 97.00 181 ILE A C 1
ATOM 1442 O O . ILE A 1 181 ? -8.875 4.827 17.591 1.00 97.00 181 ILE A O 1
ATOM 1446 N N . LEU A 1 182 ? -10.748 4.845 18.801 1.00 96.62 182 LEU A N 1
ATOM 1447 C CA . LEU A 1 182 ? -11.584 5.222 17.657 1.00 96.62 182 LEU A CA 1
ATOM 1448 C C . LEU A 1 182 ? -11.227 6.612 17.118 1.00 96.62 182 LEU A C 1
ATOM 1450 O O . LEU A 1 182 ? -11.291 6.830 15.906 1.00 96.62 182 LEU A O 1
ATOM 1454 N N . ASN A 1 183 ? -10.839 7.540 17.992 1.00 95.69 183 ASN A N 1
ATOM 1455 C CA . ASN A 1 183 ? -10.421 8.876 17.594 1.00 95.69 183 ASN A CA 1
ATOM 1456 C C . ASN A 1 183 ? -9.037 8.865 16.921 1.00 95.69 183 ASN A C 1
ATOM 1458 O O . ASN A 1 183 ? -8.847 9.533 15.906 1.00 95.69 183 ASN A O 1
ATOM 1462 N N . GLU A 1 184 ? -8.101 8.047 17.407 1.00 96.38 184 GLU A N 1
ATOM 1463 C CA . GLU A 1 184 ? -6.813 7.808 16.742 1.00 96.38 184 GLU A CA 1
AT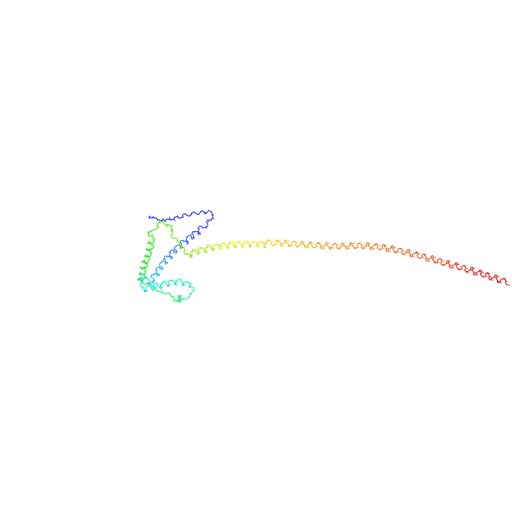OM 1464 C C . GLU A 1 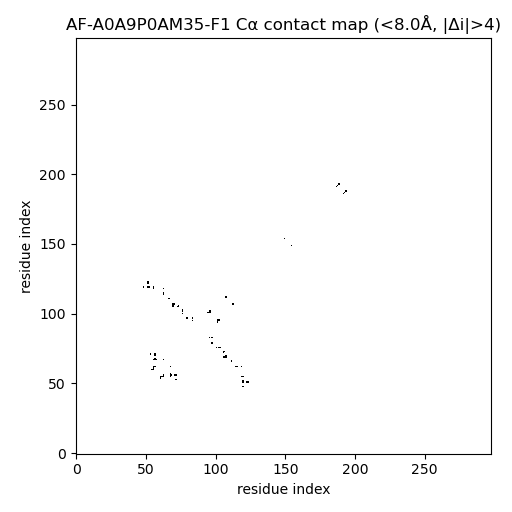184 ? -7.003 7.210 15.344 1.00 96.38 184 GLU A C 1
ATOM 1466 O O . GLU A 1 184 ? -6.480 7.744 14.367 1.00 96.38 184 GLU A O 1
ATOM 1471 N N . ILE A 1 185 ? -7.828 6.164 15.209 1.00 95.88 185 ILE A N 1
ATOM 1472 C CA . ILE A 1 185 ? -8.144 5.552 13.907 1.00 95.88 185 ILE A CA 1
ATOM 1473 C C . ILE A 1 185 ? -8.776 6.577 12.962 1.00 95.88 185 ILE A C 1
ATOM 1475 O O . ILE A 1 185 ? -8.460 6.609 11.768 1.00 95.88 185 ILE A O 1
ATOM 1479 N N . LYS A 1 186 ? -9.674 7.422 13.477 1.00 95.62 186 LYS A N 1
ATOM 1480 C CA . LYS A 1 186 ? -10.279 8.505 12.700 1.00 95.62 186 LYS A CA 1
ATOM 1481 C C . LYS A 1 186 ? -9.210 9.478 12.196 1.00 95.62 186 LYS A C 1
ATOM 1483 O O . LYS A 1 186 ? -9.228 9.807 11.013 1.00 95.62 186 LYS A O 1
ATOM 1488 N N . ASN A 1 187 ? -8.281 9.904 13.049 1.00 95.31 187 ASN A N 1
ATOM 1489 C CA . ASN A 1 187 ? -7.201 10.816 12.668 1.00 95.31 187 ASN A CA 1
ATOM 1490 C C . ASN A 1 187 ? -6.245 10.186 11.646 1.00 95.31 187 ASN A C 1
ATOM 1492 O O . ASN A 1 187 ? -5.918 10.825 10.646 1.00 95.31 187 ASN A O 1
ATOM 1496 N N . LEU A 1 188 ? -5.875 8.918 11.836 1.00 95.31 188 LEU A N 1
ATOM 1497 C CA . LEU A 1 188 ? -5.062 8.162 10.883 1.00 95.31 188 LEU A CA 1
ATOM 1498 C C . LEU A 1 188 ? -5.722 8.116 9.501 1.00 95.31 188 LEU A C 1
ATOM 1500 O O . LEU A 1 188 ? -5.081 8.384 8.487 1.00 95.31 188 LEU A O 1
ATOM 1504 N N . ARG A 1 189 ? -7.026 7.821 9.447 1.00 93.06 189 ARG A N 1
ATOM 1505 C CA . ARG A 1 189 ? -7.766 7.704 8.182 1.00 93.06 189 ARG A CA 1
ATOM 1506 C C . ARG A 1 189 ? -8.039 9.036 7.500 1.00 93.06 189 ARG A C 1
ATOM 1508 O O . ARG A 1 189 ? -7.975 9.097 6.278 1.00 93.06 189 ARG A O 1
ATOM 1515 N N . LEU A 1 190 ? -8.416 10.060 8.260 1.00 92.38 190 LEU A N 1
ATOM 1516 C CA . LEU A 1 190 ? -8.866 11.332 7.691 1.00 92.38 190 LEU A CA 1
ATOM 1517 C C . LEU A 1 190 ? -7.725 12.319 7.460 1.00 92.38 190 LEU A C 1
ATOM 1519 O O . LEU A 1 190 ? -7.858 13.187 6.604 1.00 92.38 190 LEU A O 1
ATOM 1523 N N . THR A 1 191 ? -6.624 12.198 8.203 1.00 92.75 191 THR A N 1
ATOM 1524 C CA . THR A 1 191 ? -5.558 13.203 8.196 1.00 92.75 191 THR A CA 1
ATOM 1525 C C . THR A 1 191 ? -4.239 12.644 7.684 1.00 92.75 191 THR A C 1
ATOM 1527 O O . THR A 1 191 ? -3.626 13.264 6.820 1.00 92.75 191 THR A O 1
ATOM 1530 N N . GLU A 1 192 ? -3.778 11.502 8.199 1.00 92.25 192 GLU A N 1
ATOM 1531 C CA . GLU A 1 192 ? -2.447 10.981 7.848 1.00 92.25 192 GLU A CA 1
ATOM 1532 C C . GLU A 1 192 ? -2.443 10.219 6.525 1.00 92.25 192 GLU A C 1
ATOM 1534 O O . GLU A 1 192 ? -1.603 10.481 5.666 1.00 92.25 192 GLU A O 1
ATOM 1539 N N . LEU A 1 193 ? -3.409 9.321 6.321 1.00 93.06 193 LEU A N 1
ATOM 1540 C CA . LEU A 1 193 ? -3.477 8.505 5.112 1.00 93.06 193 LEU A CA 1
ATOM 1541 C C . LEU A 1 193 ? -3.569 9.350 3.827 1.00 93.06 193 LEU A C 1
ATOM 1543 O O . LEU A 1 193 ? -2.799 9.068 2.910 1.00 93.06 193 LEU A O 1
ATOM 1547 N N . PRO A 1 194 ? -4.418 10.396 3.732 1.00 94.12 194 PRO A N 1
ATOM 1548 C CA . PRO A 1 194 ? -4.470 11.228 2.532 1.00 94.12 194 PRO A CA 1
ATOM 1549 C C . PRO A 1 194 ? -3.142 11.933 2.250 1.00 94.12 194 PRO A C 1
ATOM 1551 O O . PRO A 1 194 ? -2.692 11.929 1.112 1.00 94.12 194 PRO A O 1
ATOM 1554 N N . LYS A 1 195 ? -2.461 12.447 3.285 1.00 94.56 195 LYS A N 1
ATOM 1555 C CA . LYS A 1 195 ? -1.152 13.100 3.128 1.00 94.56 195 LYS A CA 1
ATOM 1556 C C . LYS A 1 195 ? -0.104 12.145 2.568 1.00 94.56 195 LYS A C 1
ATOM 1558 O O . LYS A 1 195 ? 0.582 12.489 1.614 1.00 94.56 195 LYS A O 1
ATOM 1563 N N . ILE A 1 196 ? -0.021 10.933 3.118 1.00 94.50 196 ILE A N 1
ATOM 1564 C CA . ILE A 1 196 ? 0.922 9.912 2.641 1.00 94.50 196 ILE A CA 1
ATOM 1565 C C . ILE A 1 196 ? 0.606 9.523 1.193 1.00 94.50 196 ILE A C 1
ATOM 1567 O O . ILE A 1 196 ? 1.518 9.336 0.388 1.00 94.50 196 ILE A O 1
ATOM 1571 N N . VAL A 1 197 ? -0.678 9.393 0.850 1.00 95.12 197 VAL A N 1
ATOM 1572 C CA . VAL A 1 197 ? -1.107 9.076 -0.518 1.00 95.12 197 VAL A CA 1
ATOM 1573 C C . VAL A 1 197 ? -0.720 10.194 -1.482 1.00 95.12 197 VAL A C 1
ATOM 1575 O O . VAL A 1 197 ? -0.159 9.898 -2.537 1.00 95.12 197 VAL A O 1
ATOM 1578 N N . ASP A 1 198 ? -0.951 11.454 -1.117 1.00 95.06 198 ASP A N 1
ATOM 1579 C CA . ASP A 1 198 ? -0.579 12.610 -1.934 1.00 95.06 198 ASP A CA 1
ATOM 1580 C C . ASP A 1 198 ? 0.942 12.685 -2.126 1.00 95.06 198 ASP A C 1
ATOM 1582 O O . ASP A 1 198 ? 1.423 12.806 -3.255 1.00 95.06 198 ASP A O 1
ATOM 1586 N N . GLU A 1 199 ? 1.720 12.520 -1.053 1.00 95.38 199 GLU A N 1
ATOM 1587 C CA . GLU A 1 199 ? 3.185 12.466 -1.109 1.00 95.38 199 GLU A CA 1
ATOM 1588 C C . GLU A 1 199 ? 3.668 11.347 -2.041 1.00 95.38 199 GLU A C 1
ATOM 1590 O O . GLU A 1 199 ? 4.459 11.593 -2.956 1.00 95.38 199 GLU A O 1
ATOM 1595 N N . LYS A 1 200 ? 3.134 10.128 -1.893 1.00 95.00 200 LYS A N 1
ATOM 1596 C CA . LYS A 1 200 ? 3.482 8.989 -2.756 1.00 95.00 200 LYS A CA 1
ATOM 1597 C C . LYS A 1 200 ? 3.057 9.195 -4.204 1.00 95.00 200 LYS A C 1
ATOM 1599 O O . LYS A 1 200 ? 3.772 8.780 -5.119 1.00 95.00 200 LYS A O 1
ATOM 1604 N N . HIS A 1 201 ? 1.932 9.861 -4.433 1.00 95.31 201 HIS A N 1
ATOM 1605 C CA . HIS A 1 201 ? 1.511 10.237 -5.773 1.00 95.31 201 HIS A CA 1
ATOM 1606 C C . HIS A 1 201 ? 2.514 11.213 -6.404 1.00 95.31 201 HIS A C 1
ATOM 1608 O O . HIS A 1 201 ? 2.961 10.990 -7.531 1.00 95.31 201 HIS A O 1
ATOM 1614 N N . THR A 1 202 ? 2.944 12.243 -5.668 1.00 95.38 202 THR A N 1
ATOM 1615 C CA . THR A 1 202 ? 3.944 13.202 -6.166 1.00 95.38 202 THR A CA 1
ATOM 1616 C C . THR A 1 202 ? 5.306 12.559 -6.446 1.00 95.38 202 THR A C 1
ATOM 1618 O O . THR A 1 202 ? 5.943 12.875 -7.458 1.00 95.38 202 THR A O 1
ATOM 1621 N N . GLU A 1 203 ? 5.729 11.608 -5.610 1.00 95.31 203 GLU A N 1
ATOM 1622 C CA . GLU A 1 203 ? 6.935 10.807 -5.822 1.00 95.31 203 GLU A CA 1
ATOM 1623 C C . GLU A 1 203 ? 6.823 9.989 -7.116 1.00 95.31 203 GLU A C 1
ATOM 1625 O O . GLU A 1 203 ? 7.713 10.046 -7.967 1.00 95.31 203 GLU A O 1
ATOM 1630 N N . SER A 1 204 ? 5.693 9.303 -7.322 1.00 95.69 204 SER A N 1
ATOM 1631 C CA . SER A 1 204 ? 5.435 8.527 -8.539 1.00 95.69 204 SER A CA 1
ATOM 1632 C C . SER A 1 204 ? 5.454 9.397 -9.797 1.00 95.69 204 SER A C 1
ATOM 1634 O O . SER A 1 204 ? 6.052 9.010 -10.801 1.00 95.69 204 SER A O 1
ATOM 1636 N N . VAL A 1 205 ? 4.830 10.578 -9.762 1.00 96.19 205 VAL A N 1
ATOM 1637 C CA . VAL A 1 205 ? 4.832 11.523 -10.892 1.00 96.19 205 VAL A CA 1
ATOM 1638 C C . VAL A 1 205 ? 6.255 11.991 -11.204 1.00 96.19 205 VAL A C 1
ATOM 1640 O O . VAL A 1 205 ? 6.647 12.061 -12.370 1.00 96.19 205 VAL A O 1
ATOM 1643 N N . SER A 1 206 ? 7.049 12.278 -10.174 1.00 95.81 206 SER A N 1
ATOM 1644 C CA . SER A 1 206 ? 8.448 12.689 -10.332 1.00 95.81 206 SER A CA 1
ATOM 1645 C C . SER A 1 206 ? 9.301 11.574 -10.941 1.00 95.81 206 SER A C 1
ATOM 1647 O O . SER A 1 206 ? 10.123 11.830 -11.822 1.00 95.81 206 SER A O 1
ATOM 1649 N N . LEU A 1 207 ? 9.069 10.326 -10.529 1.00 96.25 207 LEU A N 1
ATOM 1650 C CA . LEU A 1 207 ? 9.779 9.160 -11.045 1.00 96.25 207 LEU A CA 1
ATOM 1651 C C . LEU A 1 207 ? 9.437 8.883 -12.518 1.00 96.25 207 LEU A C 1
ATOM 1653 O O . LEU A 1 207 ? 10.339 8.595 -13.306 1.00 96.25 207 LEU A O 1
ATOM 1657 N N . CYS A 1 208 ? 8.172 9.055 -12.917 1.00 96.12 208 CYS A N 1
ATOM 1658 C CA . CYS A 1 208 ? 7.768 9.008 -14.325 1.00 96.12 208 CYS A CA 1
ATOM 1659 C C . CYS A 1 208 ? 8.496 10.071 -15.158 1.00 96.12 208 CYS A C 1
ATOM 1661 O O . CYS A 1 208 ? 9.146 9.719 -16.141 1.00 96.12 208 CYS A O 1
ATOM 1663 N N . LYS A 1 209 ? 8.493 11.338 -14.721 1.00 96.38 209 LYS A N 1
ATOM 1664 C CA . LYS A 1 209 ? 9.212 12.425 -15.415 1.00 96.38 209 LYS A CA 1
ATOM 1665 C C . LYS A 1 209 ? 10.712 12.154 -15.525 1.00 96.38 209 LYS A C 1
ATOM 1667 O O . LYS A 1 209 ? 11.317 12.394 -16.566 1.00 96.38 209 LYS A O 1
ATOM 1672 N N . MET A 1 210 ? 11.331 11.618 -14.472 1.00 96.75 210 MET A N 1
ATOM 1673 C CA . MET A 1 210 ? 12.742 11.232 -14.516 1.00 96.75 210 MET A CA 1
ATOM 1674 C C . MET A 1 210 ? 12.995 10.149 -15.576 1.00 96.75 210 MET A C 1
ATOM 1676 O O . MET A 1 210 ? 13.998 10.205 -16.288 1.00 96.75 210 MET A O 1
ATOM 1680 N N . ASN A 1 211 ? 12.106 9.163 -15.693 1.00 95.56 211 ASN A N 1
ATOM 1681 C CA . ASN A 1 211 ? 12.229 8.097 -16.686 1.00 95.56 211 ASN A CA 1
ATOM 1682 C C . ASN A 1 211 ? 11.986 8.592 -18.120 1.00 95.56 211 ASN A C 1
ATOM 1684 O O . ASN A 1 211 ? 12.674 8.138 -19.037 1.00 95.56 211 ASN A O 1
ATOM 1688 N N . GLU A 1 212 ? 11.076 9.546 -18.316 1.00 96.38 212 GLU A N 1
ATOM 1689 C CA . GLU A 1 212 ? 10.889 10.238 -19.597 1.00 96.38 212 GLU A CA 1
ATOM 1690 C C . GLU A 1 212 ? 12.181 10.949 -20.018 1.00 96.38 212 GLU A C 1
ATOM 1692 O O . GLU A 1 212 ? 12.710 10.678 -21.095 1.00 96.38 212 GLU A O 1
ATOM 1697 N N . VAL A 1 213 ? 12.772 11.750 -19.125 1.00 96.19 213 VAL A N 1
ATOM 1698 C CA . VAL A 1 213 ? 14.045 12.445 -19.388 1.00 96.19 213 VAL A CA 1
ATOM 1699 C C . VAL A 1 213 ? 15.179 11.456 -19.675 1.00 96.19 213 VAL A C 1
ATOM 1701 O O . VAL A 1 213 ? 15.952 11.656 -20.611 1.00 96.19 213 VAL A O 1
ATOM 1704 N N . LYS A 1 214 ? 15.283 10.352 -18.923 1.00 95.62 214 LYS A N 1
ATOM 1705 C CA . LYS A 1 214 ? 16.270 9.292 -19.209 1.00 95.62 214 LYS A CA 1
ATOM 1706 C C . LYS A 1 214 ? 16.083 8.703 -20.607 1.00 95.62 214 LYS A C 1
ATOM 1708 O O . LYS A 1 214 ? 17.071 8.469 -21.302 1.00 95.62 214 LYS A O 1
ATOM 1713 N N . SER A 1 215 ? 14.838 8.485 -21.021 1.00 95.38 215 SER A N 1
ATOM 1714 C CA . SER A 1 215 ? 14.516 7.959 -22.350 1.00 95.38 215 SER A CA 1
ATOM 1715 C C . SER A 1 215 ? 14.890 8.953 -23.451 1.00 95.38 215 SER A C 1
ATOM 1717 O O . SER A 1 215 ? 15.500 8.562 -24.447 1.00 95.38 215 SER A O 1
ATOM 1719 N N . GLU A 1 216 ? 14.624 10.247 -23.253 1.00 96.38 216 GLU A N 1
ATOM 1720 C CA . GLU A 1 216 ? 15.056 11.297 -24.182 1.00 96.38 216 GLU A CA 1
ATOM 1721 C C . GLU A 1 216 ? 16.582 11.383 -24.290 1.00 96.38 216 GLU A C 1
ATOM 1723 O O . GLU A 1 216 ? 17.115 11.472 -25.398 1.00 96.38 216 GLU A O 1
ATOM 1728 N N . ILE A 1 217 ? 17.301 11.308 -23.165 1.00 95.44 217 ILE A N 1
ATOM 1729 C CA . ILE A 1 217 ? 18.771 11.300 -23.149 1.00 95.44 217 ILE A CA 1
ATOM 1730 C C . ILE A 1 217 ? 19.307 10.108 -23.944 1.00 95.44 217 ILE A C 1
ATOM 1732 O O . ILE A 1 217 ? 20.198 10.282 -24.776 1.00 95.44 217 ILE A O 1
ATOM 1736 N N . LEU A 1 218 ? 18.756 8.909 -23.733 1.00 94.81 218 LEU A N 1
ATOM 1737 C CA . LEU A 1 218 ? 19.149 7.714 -24.482 1.00 94.81 218 LEU A CA 1
ATOM 1738 C C . LEU A 1 218 ? 18.896 7.883 -25.982 1.00 94.81 218 LEU A C 1
ATOM 1740 O O . LEU A 1 218 ? 19.786 7.605 -26.785 1.00 94.81 218 LEU A O 1
ATOM 1744 N N . PHE A 1 219 ? 17.730 8.405 -26.364 1.00 94.31 219 PHE A N 1
ATOM 1745 C CA . PHE A 1 219 ? 17.411 8.673 -27.763 1.00 94.31 219 PHE A CA 1
ATOM 1746 C C . PHE A 1 219 ? 18.391 9.671 -28.399 1.00 94.31 219 PHE A C 1
ATOM 1748 O O . PHE A 1 219 ? 18.883 9.454 -29.508 1.00 94.31 219 PHE A O 1
ATOM 1755 N N . LYS A 1 220 ? 18.723 10.760 -27.693 1.00 93.38 220 LYS A N 1
ATOM 1756 C CA . LYS A 1 220 ? 19.706 11.747 -28.165 1.00 93.38 220 LYS A CA 1
ATOM 1757 C C . LYS A 1 220 ? 21.104 11.148 -28.276 1.00 93.38 220 LYS A C 1
ATOM 1759 O O . LYS A 1 220 ? 21.783 11.441 -29.255 1.00 93.38 220 LYS A O 1
ATOM 1764 N N . LYS A 1 221 ? 21.509 10.299 -27.329 1.00 93.88 221 LYS A N 1
ATOM 1765 C CA . LYS A 1 221 ? 22.797 9.598 -27.365 1.00 93.88 221 LYS A CA 1
ATOM 1766 C C . LYS A 1 221 ? 22.906 8.706 -28.600 1.00 93.88 221 LYS A C 1
ATOM 1768 O O . LYS A 1 221 ? 23.817 8.905 -29.390 1.00 93.88 221 LYS A O 1
ATOM 1773 N N . VAL A 1 222 ? 21.922 7.832 -28.829 1.00 91.06 222 VAL A N 1
ATOM 1774 C CA . VAL A 1 222 ? 21.875 6.971 -30.027 1.00 91.06 222 VAL A CA 1
ATOM 1775 C C . VAL A 1 222 ? 21.938 7.807 -31.305 1.00 91.06 222 VAL A C 1
ATOM 1777 O O . VAL A 1 222 ? 22.666 7.478 -32.236 1.00 91.06 222 VAL A O 1
ATOM 1780 N N . ARG A 1 223 ? 21.215 8.932 -31.352 1.00 90.50 223 ARG A N 1
ATOM 1781 C CA . ARG A 1 223 ? 21.249 9.836 -32.506 1.00 90.50 223 ARG A CA 1
ATOM 1782 C C . ARG A 1 223 ? 22.644 10.426 -32.745 1.00 90.50 223 ARG A C 1
ATOM 1784 O O . ARG A 1 223 ? 23.057 10.516 -33.897 1.00 90.50 223 ARG A O 1
ATOM 1791 N N . VAL A 1 224 ? 23.350 10.842 -31.693 1.00 89.75 224 VAL A N 1
ATOM 1792 C CA . VAL A 1 224 ? 24.735 11.335 -31.797 1.00 89.75 224 VAL A CA 1
ATOM 1793 C C . VAL A 1 224 ? 25.670 10.224 -32.265 1.00 89.75 224 VAL A C 1
ATOM 1795 O O . VAL A 1 224 ? 26.460 10.470 -33.174 1.00 89.75 224 VAL A O 1
ATOM 1798 N N . ASP A 1 225 ? 25.536 9.017 -31.715 1.00 85.31 225 ASP A N 1
ATOM 1799 C CA . ASP A 1 225 ? 26.354 7.862 -32.090 1.00 85.31 225 ASP A CA 1
ATOM 1800 C C . ASP A 1 225 ? 26.205 7.568 -33.596 1.00 85.31 225 ASP A C 1
ATOM 1802 O O . ASP A 1 225 ? 27.208 7.546 -34.310 1.00 85.31 225 ASP A O 1
ATOM 1806 N N . ILE A 1 226 ? 24.968 7.518 -34.115 1.00 83.62 226 ILE A N 1
ATOM 1807 C CA . ILE A 1 226 ? 24.680 7.338 -35.554 1.00 83.62 226 ILE A CA 1
ATOM 1808 C C . ILE A 1 226 ? 25.348 8.424 -36.411 1.00 83.62 226 ILE A C 1
ATOM 1810 O O . ILE A 1 226 ? 25.940 8.127 -37.453 1.00 83.62 226 ILE A O 1
ATOM 1814 N N . PHE A 1 227 ? 25.267 9.696 -36.006 1.00 83.25 227 PHE A N 1
ATOM 1815 C CA . PHE A 1 227 ? 25.906 10.779 -36.762 1.00 83.25 227 PHE A CA 1
ATOM 1816 C C . PHE A 1 227 ? 27.432 10.708 -36.707 1.00 83.25 227 PHE A C 1
ATOM 1818 O O . PHE A 1 227 ? 28.093 10.987 -37.706 1.00 83.25 227 PHE A O 1
ATOM 1825 N N . SER A 1 228 ? 27.998 10.331 -35.562 1.00 85.00 228 SER A N 1
ATOM 1826 C CA . SER A 1 228 ? 29.444 10.182 -35.414 1.00 85.00 228 SER A CA 1
ATOM 1827 C C . SER A 1 228 ? 29.981 9.040 -36.281 1.00 85.00 228 SER A C 1
ATOM 1829 O O . SER A 1 228 ? 30.951 9.239 -37.011 1.00 85.00 228 SER A O 1
ATOM 1831 N N . GLU A 1 229 ? 29.291 7.898 -36.309 1.00 80.75 229 GLU A N 1
ATOM 1832 C CA . GLU A 1 229 ? 29.624 6.755 -37.160 1.00 80.75 229 GLU A CA 1
ATOM 1833 C C . GLU A 1 229 ? 29.498 7.108 -38.647 1.00 80.75 229 GLU A C 1
ATOM 1835 O O . GLU A 1 229 ? 30.365 6.761 -39.453 1.00 80.75 229 GLU A O 1
ATOM 1840 N N . SER A 1 230 ? 28.475 7.888 -39.008 1.00 80.56 230 SER A N 1
ATOM 1841 C CA . SER A 1 230 ? 28.292 8.392 -40.374 1.00 80.56 230 SER A CA 1
ATOM 1842 C C . SER A 1 230 ? 29.445 9.301 -40.812 1.00 80.56 230 SER A C 1
ATOM 1844 O O . SER A 1 230 ? 29.914 9.193 -41.943 1.00 80.56 230 SER A O 1
ATOM 1846 N N . ASN A 1 231 ? 29.942 10.171 -39.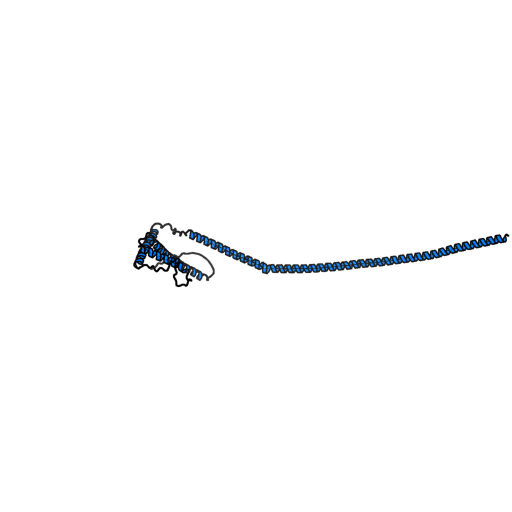927 1.00 81.75 231 ASN A N 1
ATOM 1847 C CA . ASN A 1 231 ? 31.072 11.054 -40.228 1.00 81.75 231 ASN A CA 1
ATOM 1848 C C . ASN A 1 231 ? 32.387 10.280 -40.389 1.00 81.75 231 ASN A C 1
ATOM 1850 O O . ASN A 1 231 ? 33.144 10.562 -41.316 1.00 81.75 231 ASN A O 1
ATOM 1854 N N . ILE A 1 232 ? 32.641 9.289 -39.526 1.00 83.12 232 ILE A N 1
ATOM 1855 C CA . ILE A 1 232 ? 33.812 8.406 -39.645 1.00 83.12 232 ILE A CA 1
ATOM 1856 C C . ILE A 1 232 ? 33.746 7.628 -40.964 1.00 83.12 232 ILE A C 1
ATOM 1858 O O . ILE A 1 232 ? 34.723 7.582 -41.710 1.00 83.12 232 ILE A O 1
ATOM 1862 N N . SER A 1 233 ? 32.572 7.083 -41.290 1.00 80.50 233 SER A N 1
ATOM 1863 C CA . SER A 1 233 ? 32.343 6.357 -42.542 1.00 80.50 233 SER A CA 1
ATOM 1864 C C . SER A 1 233 ? 32.551 7.252 -43.765 1.00 80.50 233 SER A C 1
ATOM 1866 O O . SER A 1 233 ? 33.181 6.840 -44.736 1.00 80.50 233 SER A O 1
ATOM 1868 N N . LEU A 1 234 ? 32.067 8.497 -43.725 1.00 85.12 234 LEU A N 1
ATOM 1869 C CA . LEU A 1 234 ? 32.254 9.462 -44.808 1.00 85.12 234 LEU A CA 1
ATOM 1870 C C . LEU A 1 234 ? 33.736 9.774 -45.045 1.00 85.12 234 LEU A C 1
ATOM 1872 O O . LEU A 1 234 ? 34.167 9.860 -46.194 1.00 85.12 234 LEU A O 1
ATOM 1876 N N . GLU A 1 235 ? 34.513 9.941 -43.976 1.00 89.31 235 GLU A N 1
ATOM 1877 C CA . GLU A 1 235 ? 35.947 10.198 -44.087 1.00 89.31 235 GLU A CA 1
ATOM 1878 C C . GLU A 1 235 ? 36.694 8.988 -44.663 1.00 89.31 235 GLU A C 1
ATOM 1880 O O . GLU A 1 235 ? 37.527 9.150 -45.556 1.00 89.31 235 GLU A O 1
ATOM 1885 N N . ALA A 1 236 ? 36.317 7.771 -44.258 1.00 87.88 236 ALA A N 1
ATOM 1886 C CA . ALA A 1 236 ? 36.844 6.540 -44.844 1.00 87.88 236 ALA A CA 1
ATOM 1887 C C . ALA A 1 236 ? 36.545 6.447 -46.352 1.00 87.88 236 ALA A C 1
ATOM 1889 O O . ALA A 1 236 ? 37.439 6.148 -47.144 1.00 87.88 236 ALA A O 1
ATOM 1890 N N . TYR A 1 237 ? 35.322 6.783 -46.784 1.00 86.88 237 TYR A N 1
ATOM 1891 C CA . TYR A 1 237 ? 34.983 6.821 -48.211 1.00 86.88 237 TYR A CA 1
ATOM 1892 C C . TYR A 1 237 ? 35.788 7.872 -48.982 1.00 86.88 237 TYR A C 1
ATOM 1894 O O . TYR A 1 237 ? 36.202 7.610 -50.112 1.00 86.88 237 TYR A O 1
ATOM 1902 N N . LYS A 1 238 ? 36.047 9.049 -48.400 1.00 92.50 238 LYS A N 1
ATOM 1903 C CA . LYS A 1 238 ? 36.896 10.066 -49.043 1.00 92.50 238 LYS A CA 1
ATOM 1904 C C . LYS A 1 238 ? 38.331 9.580 -49.230 1.00 92.50 238 LYS A C 1
ATOM 1906 O O . LYS A 1 238 ? 38.888 9.792 -50.306 1.00 92.50 238 LYS A O 1
ATOM 1911 N N . GLN A 1 239 ? 38.906 8.932 -48.216 1.00 93.25 239 GLN A N 1
ATOM 1912 C CA . GLN A 1 239 ? 40.246 8.345 -48.305 1.00 93.25 239 GLN A CA 1
ATOM 1913 C C . GLN A 1 239 ? 40.294 7.258 -49.380 1.00 93.25 239 GLN A C 1
ATOM 1915 O O . GLN A 1 239 ? 41.127 7.326 -50.277 1.00 93.25 239 GLN A O 1
ATOM 1920 N N . PHE A 1 240 ? 39.316 6.350 -49.391 1.00 91.38 240 PHE A N 1
ATOM 1921 C CA . PHE A 1 240 ? 39.223 5.301 -50.404 1.00 91.38 240 PHE A CA 1
ATOM 1922 C C . PHE A 1 240 ? 39.111 5.855 -51.835 1.00 91.38 240 PHE A C 1
ATOM 1924 O O . PHE A 1 240 ? 39.748 5.351 -52.757 1.00 91.38 240 PHE A O 1
ATOM 1931 N N . ILE A 1 241 ? 38.342 6.931 -52.041 1.00 93.44 241 ILE A N 1
ATOM 1932 C CA . ILE A 1 241 ? 38.264 7.612 -53.344 1.00 93.44 241 ILE A CA 1
ATOM 1933 C C . ILE A 1 241 ? 39.620 8.213 -53.740 1.00 93.44 241 ILE A C 1
ATOM 1935 O O . ILE A 1 241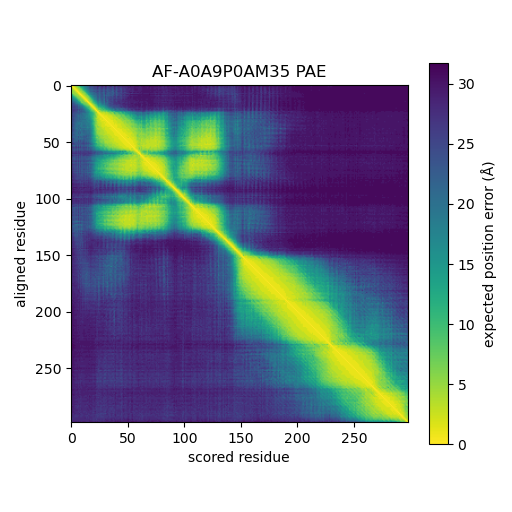 ? 39.976 8.180 -54.920 1.00 93.44 241 ILE A O 1
ATOM 1939 N N . ALA A 1 242 ? 40.367 8.787 -52.793 1.00 95.56 242 ALA A N 1
ATOM 1940 C CA . ALA A 1 242 ? 41.700 9.319 -53.063 1.00 95.56 242 ALA A CA 1
ATOM 1941 C C . ALA A 1 242 ? 42.679 8.199 -53.456 1.00 95.56 242 ALA A C 1
ATOM 1943 O O . ALA A 1 242 ? 43.385 8.338 -54.456 1.00 95.56 242 ALA A O 1
ATOM 1944 N N . ASP A 1 243 ? 42.645 7.073 -52.745 1.00 95.38 243 ASP A N 1
ATOM 1945 C CA . ASP A 1 243 ? 43.465 5.897 -53.044 1.00 95.38 243 ASP A CA 1
ATOM 1946 C C . ASP A 1 243 ? 43.140 5.321 -54.426 1.00 95.38 243 ASP A C 1
ATOM 1948 O O . ASP A 1 243 ? 44.047 5.085 -55.223 1.00 95.38 243 ASP A O 1
ATOM 1952 N N . LEU A 1 244 ? 41.854 5.191 -54.771 1.00 94.25 244 LEU A N 1
ATOM 1953 C CA . LEU A 1 244 ? 41.432 4.745 -56.101 1.00 94.25 244 LEU A CA 1
ATOM 1954 C C . LEU A 1 244 ? 41.931 5.672 -57.213 1.00 94.25 244 LEU A C 1
ATOM 1956 O O . LEU A 1 244 ? 42.351 5.194 -58.264 1.00 94.25 244 LEU A O 1
ATOM 1960 N N . LYS A 1 245 ? 41.913 6.994 -57.004 1.00 96.25 245 LYS A N 1
ATOM 1961 C CA . LYS A 1 245 ? 42.453 7.947 -57.987 1.00 96.25 245 LYS A CA 1
ATOM 1962 C C . LYS A 1 245 ? 43.960 7.789 -58.169 1.00 96.25 245 LYS A C 1
ATOM 1964 O O . LYS A 1 245 ? 44.442 7.901 -59.295 1.00 96.25 245 LYS A O 1
ATOM 1969 N N . ASN A 1 246 ? 44.693 7.526 -57.089 1.00 96.25 246 ASN A N 1
ATOM 1970 C CA . ASN A 1 246 ? 46.129 7.263 -57.162 1.00 96.25 246 ASN A CA 1
ATOM 1971 C C . ASN A 1 246 ? 46.405 5.962 -57.926 1.00 96.25 246 ASN A C 1
ATOM 1973 O O . ASN A 1 246 ? 47.175 5.987 -58.881 1.00 96.25 246 ASN A O 1
ATOM 1977 N N . GLN A 1 247 ? 45.691 4.880 -57.606 1.00 94.88 247 GLN A N 1
ATOM 1978 C CA . GLN A 1 247 ? 45.798 3.600 -58.318 1.00 94.88 247 GLN A CA 1
ATOM 1979 C C . GLN A 1 247 ? 45.449 3.730 -59.806 1.00 94.88 247 GLN A C 1
ATOM 1981 O O . GLN A 1 247 ? 46.135 3.175 -60.659 1.00 94.88 247 GLN A O 1
ATOM 1986 N N . GLN A 1 248 ? 44.407 4.496 -60.146 1.00 94.19 248 GLN A N 1
ATOM 1987 C CA . GLN A 1 248 ? 44.050 4.776 -61.540 1.00 94.19 248 GLN A CA 1
ATOM 1988 C C . GLN A 1 248 ? 45.165 5.517 -62.279 1.00 94.19 248 GLN A C 1
ATOM 1990 O O . GLN A 1 248 ? 45.434 5.219 -63.441 1.00 94.19 248 GLN A O 1
ATOM 1995 N N . LYS A 1 249 ? 45.821 6.474 -61.615 1.00 96.25 249 LYS A N 1
ATOM 1996 C CA . LYS A 1 249 ? 46.946 7.210 -62.194 1.00 96.25 249 LYS A CA 1
ATOM 1997 C C . LYS A 1 249 ? 48.158 6.304 -62.410 1.00 96.25 249 LYS A C 1
ATOM 1999 O O . LYS A 1 249 ? 48.766 6.384 -63.471 1.00 96.25 249 LYS A O 1
ATOM 2004 N N . GLU A 1 250 ? 48.482 5.448 -61.443 1.00 95.38 250 GLU A N 1
ATOM 2005 C CA . GLU A 1 250 ? 49.548 4.446 -61.567 1.00 95.38 250 GLU A CA 1
ATOM 2006 C C . GLU A 1 250 ? 49.267 3.486 -62.728 1.00 95.38 250 GLU A C 1
ATOM 2008 O O . GLU A 1 250 ? 50.105 3.340 -63.611 1.00 95.38 250 GLU A O 1
ATOM 2013 N N . CYS A 1 251 ? 48.048 2.943 -62.814 1.00 95.38 251 CYS A N 1
ATOM 2014 C CA . CYS A 1 251 ? 47.633 2.095 -63.935 1.00 95.38 251 CYS A CA 1
ATOM 2015 C C . CYS A 1 251 ? 47.751 2.816 -65.284 1.00 95.38 251 CYS A C 1
ATOM 2017 O O . CYS A 1 251 ? 48.168 2.214 -66.268 1.00 95.38 251 CYS A O 1
ATOM 2019 N N . GLN A 1 252 ? 47.384 4.100 -65.355 1.00 95.88 252 GLN A N 1
ATOM 2020 C CA . GLN A 1 252 ? 47.517 4.866 -66.594 1.00 95.88 252 GLN A CA 1
ATOM 2021 C C . GLN A 1 252 ? 48.987 5.038 -66.994 1.00 95.88 252 GLN A C 1
ATOM 2023 O O . GLN A 1 252 ? 49.310 4.890 -68.168 1.00 95.88 252 GLN A O 1
ATOM 2028 N N . MET A 1 253 ? 49.874 5.297 -66.030 1.00 95.75 253 MET A N 1
ATOM 2029 C CA . MET A 1 253 ? 51.314 5.363 -66.289 1.00 95.75 253 MET A CA 1
ATOM 2030 C C . MET A 1 253 ? 51.858 4.021 -66.788 1.00 95.75 253 MET A C 1
ATOM 2032 O O . MET A 1 253 ? 52.588 3.996 -67.772 1.00 95.75 253 MET A O 1
ATOM 2036 N N . GLU A 1 254 ? 51.454 2.906 -66.176 1.00 94.69 254 GLU A N 1
ATOM 2037 C CA . GLU A 1 254 ? 51.838 1.568 -66.642 1.00 94.69 254 GLU A CA 1
ATOM 2038 C C . GLU A 1 254 ? 51.334 1.284 -68.065 1.00 94.69 254 GLU A C 1
ATOM 2040 O O . GLU A 1 254 ? 52.060 0.713 -68.881 1.00 94.69 254 GLU A O 1
ATOM 2045 N N . ILE A 1 255 ? 50.106 1.701 -68.396 1.00 93.75 255 ILE A N 1
ATOM 2046 C CA . ILE A 1 255 ? 49.565 1.597 -69.758 1.00 93.75 255 ILE A CA 1
ATOM 2047 C C . ILE A 1 255 ? 50.429 2.394 -70.738 1.00 93.75 255 ILE A C 1
ATOM 2049 O O . ILE A 1 255 ? 50.779 1.873 -71.800 1.00 93.75 255 ILE A O 1
ATOM 2053 N N . ASP A 1 256 ? 50.781 3.631 -70.393 1.00 95.50 256 ASP A N 1
ATOM 2054 C CA . ASP A 1 256 ? 51.594 4.500 -71.242 1.00 95.50 256 ASP A CA 1
ATOM 2055 C C . ASP A 1 256 ? 53.005 3.914 -71.449 1.00 95.50 256 ASP A C 1
ATOM 2057 O O . ASP A 1 256 ? 53.488 3.860 -72.584 1.00 95.50 256 ASP A O 1
ATOM 2061 N N . ASP A 1 257 ? 53.624 3.373 -70.394 1.00 94.44 257 ASP A N 1
ATOM 2062 C CA . ASP A 1 257 ? 54.923 2.689 -70.454 1.00 94.44 257 ASP A CA 1
ATOM 2063 C C . ASP A 1 257 ? 54.873 1.443 -71.355 1.00 94.44 257 ASP A C 1
ATOM 2065 O O . ASP A 1 257 ? 55.770 1.206 -72.173 1.00 94.44 257 ASP A O 1
ATOM 2069 N N . ILE A 1 258 ? 53.804 0.645 -71.258 1.00 93.75 258 ILE A N 1
ATOM 2070 C CA . ILE A 1 258 ? 53.592 -0.529 -72.116 1.00 93.75 258 ILE A CA 1
ATOM 2071 C C . ILE A 1 258 ? 53.389 -0.109 -73.579 1.00 93.75 258 ILE A C 1
ATOM 2073 O O . ILE A 1 258 ? 53.897 -0.776 -74.488 1.00 93.75 258 ILE A O 1
ATOM 2077 N N . LEU A 1 259 ? 52.663 0.982 -73.837 1.00 92.88 259 LEU A N 1
ATOM 2078 C CA . LEU A 1 259 ? 52.470 1.515 -75.188 1.00 92.88 259 LEU A CA 1
ATOM 2079 C C . LEU A 1 259 ? 53.786 2.010 -75.798 1.00 92.88 259 LEU A C 1
ATOM 2081 O O . LEU A 1 259 ? 54.072 1.693 -76.957 1.00 92.88 259 LEU A O 1
ATOM 2085 N N . ASP A 1 260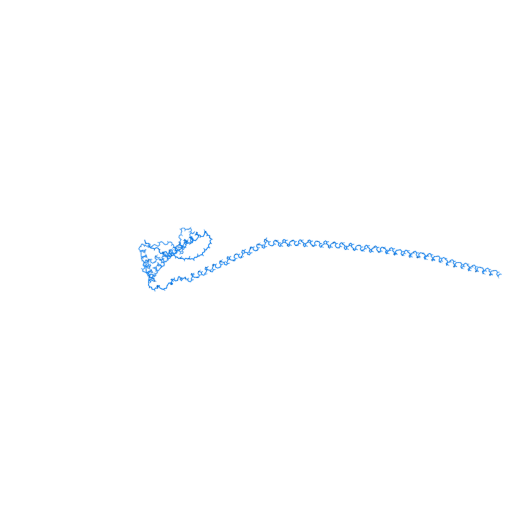 ? 54.609 2.719 -75.026 1.00 93.88 260 ASP A N 1
ATOM 2086 C CA . ASP A 1 260 ? 55.940 3.150 -75.461 1.00 93.88 260 ASP A CA 1
ATOM 2087 C C . ASP A 1 260 ? 56.850 1.945 -75.751 1.00 93.88 260 ASP A C 1
ATOM 2089 O O . ASP A 1 260 ? 57.496 1.871 -76.802 1.00 93.88 260 ASP A O 1
ATOM 2093 N N . LEU A 1 261 ? 56.839 0.931 -74.880 1.00 91.12 261 LEU A N 1
ATOM 2094 C CA . LEU A 1 261 ? 57.588 -0.307 -75.098 1.00 91.12 261 LEU A CA 1
ATOM 2095 C C . LEU A 1 261 ? 57.135 -1.035 -76.373 1.00 91.12 261 LEU A C 1
ATOM 2097 O O . LEU A 1 261 ? 57.971 -1.530 -77.135 1.00 91.12 261 LEU A O 1
ATOM 2101 N N . LYS A 1 262 ? 55.825 -1.070 -76.641 1.00 90.00 262 LYS A N 1
ATOM 2102 C CA . LYS A 1 262 ? 55.254 -1.646 -77.864 1.00 90.00 262 LYS A CA 1
ATOM 2103 C C . LYS A 1 262 ? 55.755 -0.924 -79.118 1.00 90.00 262 LYS A C 1
ATOM 2105 O O . LYS A 1 262 ? 56.139 -1.591 -80.082 1.00 90.00 262 LYS A O 1
ATOM 2110 N N . GLU A 1 263 ? 55.787 0.409 -79.124 1.00 90.44 263 GLU A N 1
ATOM 2111 C CA . GLU A 1 263 ? 56.316 1.178 -80.260 1.00 90.44 263 GLU A CA 1
ATOM 2112 C C . GLU A 1 263 ? 57.830 0.988 -80.428 1.00 90.44 263 GLU A C 1
ATOM 2114 O O . GLU A 1 263 ? 58.303 0.727 -81.539 1.00 90.44 263 GLU A O 1
ATOM 2119 N N . LYS A 1 264 ? 58.602 0.986 -79.333 1.00 87.94 264 LYS A N 1
ATOM 2120 C CA . LYS A 1 264 ? 60.035 0.642 -79.366 1.00 87.94 264 LYS A CA 1
ATOM 2121 C C . LYS A 1 264 ? 60.272 -0.743 -79.970 1.00 87.94 264 LYS A C 1
ATOM 2123 O O . LYS A 1 264 ? 61.155 -0.900 -80.816 1.00 87.94 264 LYS A O 1
ATOM 2128 N N . TYR A 1 265 ? 59.466 -1.736 -79.594 1.00 85.25 265 TYR A N 1
ATOM 2129 C CA . TYR A 1 265 ? 59.568 -3.091 -80.136 1.00 85.25 265 TYR A CA 1
ATOM 2130 C C . TYR A 1 265 ? 59.271 -3.133 -81.639 1.00 85.25 265 TYR A C 1
ATOM 2132 O O . TYR A 1 265 ? 60.001 -3.771 -82.397 1.00 85.25 265 TYR A O 1
ATOM 2140 N N . LYS A 1 266 ? 58.255 -2.396 -82.101 1.00 85.00 266 LYS A N 1
ATOM 2141 C CA . LYS A 1 266 ? 57.929 -2.260 -83.528 1.00 85.00 266 LYS A CA 1
ATOM 2142 C C . LYS A 1 266 ? 59.089 -1.655 -84.324 1.00 85.00 266 LYS A C 1
ATOM 2144 O O . LYS A 1 266 ? 59.412 -2.153 -85.401 1.00 85.00 266 LYS A O 1
ATOM 2149 N N . ILE A 1 267 ? 59.758 -0.632 -83.786 1.00 84.75 267 ILE A N 1
ATOM 2150 C CA . ILE A 1 267 ? 60.942 -0.023 -84.413 1.00 84.75 267 ILE A CA 1
ATOM 2151 C C . ILE A 1 267 ? 62.091 -1.033 -84.508 1.00 84.75 267 ILE A C 1
ATOM 2153 O O . ILE A 1 267 ? 62.697 -1.173 -85.573 1.00 84.75 267 ILE A O 1
ATOM 2157 N N . VAL A 1 268 ? 62.384 -1.757 -83.422 1.00 83.50 268 VAL A N 1
ATOM 2158 C CA . VAL A 1 268 ? 63.449 -2.773 -83.403 1.00 83.50 268 VAL A CA 1
ATOM 2159 C C . VAL A 1 268 ? 63.144 -3.903 -84.386 1.00 83.50 268 VAL A C 1
ATOM 2161 O O . VAL A 1 268 ? 64.026 -4.263 -85.162 1.00 83.50 268 VAL A O 1
ATOM 2164 N N . ALA A 1 269 ? 61.909 -4.406 -84.425 1.00 80.56 269 ALA A N 1
ATOM 2165 C CA . ALA A 1 269 ? 61.489 -5.442 -85.365 1.00 80.56 269 ALA A CA 1
ATOM 2166 C C . ALA A 1 269 ? 61.640 -4.988 -86.830 1.00 80.56 269 ALA A C 1
ATOM 2168 O O . ALA A 1 269 ? 62.204 -5.716 -87.646 1.00 80.56 269 ALA A O 1
ATOM 2169 N N . CYS A 1 270 ? 61.226 -3.758 -87.161 1.00 79.44 270 CYS A N 1
ATOM 2170 C CA . CYS A 1 270 ? 61.426 -3.178 -88.493 1.00 79.44 270 CYS A CA 1
ATOM 2171 C C . CYS A 1 270 ? 62.912 -3.028 -88.845 1.00 79.44 270 CYS A C 1
ATOM 2173 O O . CYS A 1 270 ? 63.314 -3.320 -89.971 1.00 79.44 270 CYS A O 1
ATOM 2175 N N . LYS A 1 271 ? 63.747 -2.592 -87.892 1.00 83.00 271 LYS A N 1
ATOM 2176 C CA . LYS A 1 271 ? 65.193 -2.459 -88.101 1.00 83.00 271 LYS A CA 1
ATOM 2177 C C . LYS A 1 271 ? 65.851 -3.821 -88.334 1.00 83.00 271 LYS A C 1
ATOM 2179 O O . LYS A 1 271 ? 66.572 -3.972 -89.312 1.00 83.00 271 LYS A O 1
ATOM 2184 N N . GLN A 1 272 ? 65.545 -4.815 -87.500 1.00 79.94 272 GLN A N 1
ATOM 2185 C CA . GLN A 1 272 ? 66.041 -6.185 -87.650 1.00 79.94 272 GLN A CA 1
ATOM 2186 C C . GLN A 1 272 ? 65.621 -6.793 -88.993 1.00 79.94 272 GLN A C 1
ATOM 2188 O O . GLN A 1 272 ? 66.452 -7.377 -89.686 1.00 79.94 272 GLN A O 1
ATOM 2193 N N . TYR A 1 273 ? 64.364 -6.605 -89.404 1.00 79.06 273 TYR A N 1
ATOM 2194 C CA . TYR A 1 273 ? 63.886 -7.038 -90.717 1.00 79.06 273 TYR A CA 1
ATOM 2195 C C . TYR A 1 273 ? 64.663 -6.371 -91.862 1.00 79.06 273 TYR A C 1
ATOM 2197 O O . TYR A 1 273 ? 65.121 -7.051 -92.779 1.00 79.06 273 TYR A O 1
ATOM 2205 N N . ASN A 1 274 ? 64.869 -5.052 -91.790 1.00 81.75 274 ASN A N 1
ATOM 2206 C CA . ASN A 1 274 ? 65.621 -4.303 -92.798 1.00 81.75 274 ASN A CA 1
ATOM 2207 C C . ASN A 1 274 ? 67.095 -4.726 -92.869 1.00 81.75 274 ASN A C 1
ATOM 2209 O O . ASN A 1 274 ? 67.641 -4.845 -93.967 1.00 81.75 274 ASN A O 1
ATOM 2213 N N . ASP A 1 275 ? 67.734 -4.983 -91.727 1.00 84.50 275 ASP A N 1
ATOM 2214 C CA . ASP A 1 275 ? 69.121 -5.448 -91.663 1.00 84.50 275 ASP A CA 1
ATOM 2215 C C . ASP A 1 275 ? 69.264 -6.852 -92.284 1.00 84.50 275 ASP A C 1
ATOM 2217 O O . ASP A 1 275 ? 70.170 -7.085 -93.091 1.00 84.50 275 ASP A O 1
ATOM 2221 N N . ILE A 1 276 ? 68.323 -7.764 -92.000 1.00 82.19 276 ILE A N 1
ATOM 2222 C CA . ILE A 1 276 ? 68.256 -9.095 -92.628 1.00 82.19 276 ILE A CA 1
ATOM 2223 C C . ILE A 1 276 ? 68.039 -8.972 -94.141 1.00 82.19 276 ILE A C 1
ATOM 2225 O O . ILE A 1 276 ? 68.755 -9.605 -94.919 1.00 82.19 276 ILE A O 1
ATOM 2229 N N . LEU A 1 277 ? 67.096 -8.131 -94.578 1.00 83.88 277 LEU A N 1
ATOM 2230 C CA . LEU A 1 277 ? 66.807 -7.909 -95.996 1.00 83.88 277 LEU A CA 1
ATOM 2231 C C . LEU A 1 277 ? 68.025 -7.349 -96.742 1.00 83.88 277 LEU A C 1
ATOM 2233 O O . LEU A 1 277 ? 68.351 -7.807 -97.837 1.00 83.88 277 LEU A O 1
ATOM 2237 N N . LYS A 1 278 ? 68.733 -6.385 -96.143 1.00 88.25 278 LYS A N 1
ATOM 2238 C CA . LYS A 1 278 ? 69.952 -5.803 -96.714 1.00 88.25 278 LYS A CA 1
ATOM 2239 C C . LYS A 1 278 ? 71.065 -6.842 -96.839 1.00 88.25 278 LYS A C 1
ATOM 2241 O O . LYS A 1 278 ? 71.698 -6.914 -97.892 1.00 88.25 278 LYS A O 1
ATOM 2246 N N . SER A 1 279 ? 71.269 -7.660 -95.805 1.00 86.81 279 SER A N 1
ATOM 2247 C CA . SER A 1 279 ? 72.227 -8.772 -95.829 1.00 86.81 279 SER A CA 1
ATOM 2248 C C . SER A 1 279 ? 71.886 -9.782 -96.934 1.00 86.81 279 SER A C 1
ATOM 2250 O O . SER A 1 279 ? 72.750 -10.151 -97.731 1.00 86.81 279 SER A O 1
ATOM 2252 N N . TYR A 1 280 ? 70.606 -10.142 -97.077 1.00 87.31 280 TYR A N 1
ATOM 2253 C CA . TYR A 1 280 ? 70.130 -11.018 -98.149 1.00 87.31 280 TYR A CA 1
ATOM 2254 C C . TYR A 1 280 ? 70.374 -10.431 -99.550 1.00 87.31 280 TYR A C 1
ATOM 2256 O O . TYR A 1 280 ? 70.888 -11.127 -100.427 1.00 87.31 280 TYR A O 1
ATOM 2264 N N . LEU A 1 281 ? 70.061 -9.148 -99.771 1.00 88.06 281 LEU A N 1
ATOM 2265 C CA . LEU A 1 281 ? 70.304 -8.473 -101.053 1.00 88.06 281 LEU A CA 1
ATOM 2266 C C . LEU A 1 281 ? 71.799 -8.405 -101.394 1.00 88.06 281 LEU A C 1
ATOM 2268 O O . LEU A 1 281 ? 72.175 -8.658 -102.538 1.00 88.06 281 LEU A O 1
ATOM 2272 N N . GLN A 1 282 ? 72.657 -8.113 -100.411 1.00 89.56 282 GLN A N 1
ATOM 2273 C CA . GLN A 1 282 ? 74.112 -8.127 -100.592 1.00 89.56 282 GLN A CA 1
ATOM 2274 C C . GLN A 1 282 ? 74.627 -9.526 -100.942 1.00 89.56 282 GLN A C 1
ATOM 2276 O O . GLN A 1 282 ? 75.422 -9.674 -101.872 1.00 89.56 282 GLN A O 1
ATOM 2281 N N . TYR A 1 283 ? 74.147 -10.553 -100.238 1.00 90.44 283 TYR A N 1
ATOM 2282 C CA . TYR A 1 283 ? 74.493 -11.943 -100.513 1.00 90.44 283 TYR A CA 1
ATOM 2283 C C . TYR A 1 283 ? 74.058 -12.369 -101.923 1.00 90.44 283 TYR A C 1
ATOM 2285 O O . TYR A 1 283 ? 74.857 -12.926 -102.678 1.00 90.44 283 TYR A O 1
ATOM 2293 N N . ARG A 1 284 ? 72.826 -12.034 -102.328 1.00 90.69 284 ARG A N 1
ATOM 2294 C CA . ARG A 1 284 ? 72.316 -12.299 -103.679 1.00 90.69 284 ARG A CA 1
ATOM 2295 C C . ARG A 1 284 ? 73.148 -11.598 -104.754 1.00 90.69 284 ARG A C 1
ATOM 2297 O O . ARG A 1 284 ? 73.548 -12.251 -105.714 1.00 90.69 284 ARG A O 1
ATOM 2304 N N . ALA A 1 285 ? 73.448 -10.311 -104.584 1.00 89.12 285 ALA A N 1
ATOM 2305 C CA . ALA A 1 285 ? 74.270 -9.556 -105.529 1.00 89.12 285 ALA A CA 1
ATOM 2306 C C . ALA A 1 285 ? 75.696 -10.127 -105.639 1.00 89.12 285 ALA A C 1
ATOM 2308 O O . ALA A 1 285 ? 76.269 -10.174 -106.726 1.00 89.12 285 ALA A O 1
ATOM 2309 N N . SER A 1 286 ? 76.269 -10.594 -104.524 1.00 89.12 286 SER A N 1
ATOM 2310 C CA . SER A 1 286 ? 77.564 -11.283 -104.514 1.00 89.12 286 SER A CA 1
ATOM 2311 C C . SER A 1 286 ? 77.511 -12.600 -105.298 1.00 89.12 286 SER A C 1
ATOM 2313 O O . SER A 1 286 ? 78.384 -12.860 -106.125 1.00 89.12 286 SER A O 1
ATOM 2315 N N . ASN A 1 287 ? 76.451 -13.395 -105.120 1.00 88.25 287 ASN A N 1
ATOM 2316 C CA . ASN A 1 287 ? 76.240 -14.626 -105.885 1.00 88.25 287 ASN A CA 1
ATOM 2317 C C . ASN A 1 287 ? 76.031 -14.366 -107.384 1.00 88.25 287 ASN A C 1
ATOM 2319 O O . ASN A 1 287 ? 76.590 -15.096 -108.197 1.00 88.25 287 ASN A O 1
ATOM 2323 N N . GLU A 1 288 ? 75.279 -13.330 -107.764 1.00 87.81 288 GLU A N 1
ATOM 2324 C CA . GLU A 1 288 ? 75.113 -12.933 -109.171 1.00 87.81 288 GLU A CA 1
ATOM 2325 C C . GLU A 1 288 ? 76.445 -12.486 -109.790 1.00 87.81 288 GLU A C 1
ATOM 2327 O O . GLU A 1 288 ? 76.793 -12.950 -110.874 1.00 87.81 288 GLU A O 1
ATOM 2332 N N . LYS A 1 289 ? 77.249 -11.677 -109.083 1.00 86.44 289 LYS A N 1
ATOM 2333 C CA . LYS A 1 289 ? 78.611 -11.322 -109.526 1.00 86.44 289 LYS A CA 1
ATOM 2334 C C . LYS A 1 289 ? 79.502 -12.550 -109.684 1.00 86.44 289 LYS A C 1
ATOM 2336 O O . LYS A 1 289 ? 80.221 -12.659 -110.671 1.00 86.44 289 LYS A O 1
ATOM 2341 N N . LYS A 1 290 ? 79.454 -13.479 -108.725 1.00 86.25 290 LYS A N 1
ATOM 2342 C CA . LYS A 1 290 ? 80.214 -14.731 -108.788 1.00 86.25 290 LYS A CA 1
ATOM 2343 C C . LYS A 1 290 ? 79.782 -15.575 -109.989 1.00 86.25 290 LYS A C 1
ATOM 2345 O O . LYS A 1 290 ? 80.635 -16.121 -110.675 1.00 86.25 290 LYS A O 1
ATOM 2350 N N . LYS A 1 291 ? 78.477 -15.643 -110.266 1.00 87.88 291 LYS A N 1
ATOM 2351 C CA . LYS A 1 291 ? 77.929 -16.327 -111.439 1.00 87.88 291 LYS A CA 1
ATOM 2352 C C . LYS A 1 291 ? 78.416 -15.687 -112.741 1.00 87.88 291 LYS A C 1
ATOM 2354 O O . LYS A 1 291 ? 78.954 -16.402 -113.569 1.00 87.88 291 LYS A O 1
ATOM 2359 N N . MET A 1 292 ? 78.339 -14.360 -112.874 1.00 83.75 292 MET A N 1
ATOM 2360 C CA . MET A 1 292 ? 78.878 -13.650 -114.044 1.00 83.75 292 MET A CA 1
ATOM 2361 C C . MET A 1 292 ? 80.380 -13.882 -114.237 1.00 83.75 292 MET A C 1
ATOM 2363 O O . MET A 1 292 ? 80.826 -14.058 -115.362 1.00 83.75 292 MET A O 1
ATOM 2367 N N . LEU A 1 293 ? 81.165 -13.916 -113.155 1.00 78.88 293 LEU A N 1
ATOM 2368 C CA . LEU A 1 293 ? 82.592 -14.238 -113.239 1.00 78.88 293 LEU A CA 1
ATOM 2369 C C . LEU A 1 293 ? 82.836 -15.653 -113.775 1.00 78.88 293 LEU A C 1
ATOM 2371 O O . LEU A 1 293 ? 83.740 -15.830 -114.584 1.00 78.88 293 LEU A O 1
ATOM 2375 N N . TYR A 1 294 ? 82.044 -16.642 -113.352 1.00 80.19 294 TYR A N 1
ATOM 2376 C CA . TYR A 1 294 ? 82.141 -17.996 -113.901 1.00 80.19 294 TYR A CA 1
ATOM 2377 C C . TYR A 1 294 ? 81.663 -18.072 -115.354 1.00 80.19 294 TYR A C 1
ATOM 2379 O O . TYR A 1 294 ? 82.318 -18.726 -116.157 1.00 80.19 294 TYR A O 1
ATOM 2387 N N . ASP A 1 295 ? 80.583 -17.370 -115.703 1.00 77.00 295 ASP A N 1
ATOM 2388 C CA . ASP A 1 295 ? 80.048 -17.329 -117.068 1.00 77.00 295 ASP A CA 1
ATOM 2389 C C . ASP A 1 295 ? 81.008 -16.610 -118.046 1.00 77.00 295 ASP A C 1
ATOM 2391 O O . ASP A 1 295 ? 81.019 -16.933 -119.226 1.00 77.00 295 ASP A O 1
ATOM 2395 N N . CYS A 1 296 ? 81.845 -15.671 -117.577 1.00 66.81 296 CYS A N 1
ATOM 2396 C CA . CYS A 1 296 ? 82.889 -15.010 -118.380 1.00 66.81 296 CYS A CA 1
ATOM 2397 C C . CYS A 1 296 ? 84.229 -15.773 -118.446 1.00 66.81 296 CYS A C 1
ATOM 2399 O O . CYS A 1 296 ? 85.132 -15.334 -119.157 1.00 66.81 296 CYS A O 1
ATOM 2401 N N . MET A 1 297 ? 84.398 -16.858 -117.682 1.00 58.22 297 MET A N 1
ATOM 2402 C CA . MET A 1 297 ? 85.601 -17.710 -117.704 1.00 58.22 297 MET A CA 1
ATOM 2403 C C . MET A 1 297 ? 85.439 -18.965 -118.587 1.00 58.22 297 MET A C 1
ATOM 2405 O O . MET A 1 297 ? 86.322 -19.824 -118.582 1.00 58.22 297 MET A O 1
ATOM 2409 N N . ILE A 1 298 ? 84.337 -19.059 -119.338 1.00 51.53 298 ILE A N 1
ATOM 2410 C CA . ILE A 1 298 ? 84.042 -20.072 -120.367 1.00 51.53 298 ILE A CA 1
ATOM 2411 C C . ILE A 1 298 ? 84.039 -19.378 -121.729 1.00 51.53 298 ILE A C 1
ATOM 2413 O O . ILE A 1 298 ? 84.607 -19.965 -122.677 1.00 51.53 298 ILE A O 1
#

Organism: Brassicogethes aeneus (NCBI:txid1431903)

Radius of gyration: 74.74 Å; Cα contacts (8 Å, |Δi|>4): 47; chains: 1; bounding box: 155×51×204 Å

Mean predicted aligned error: 21.73 Å

Sequence (298 aa):
MSDNVNITLKNVVTVTDGNSKNCGVAQEVDDIREVLKSEHNKYLKYKIINDTIQELIGENSSLDSELKAKAKEILLNSQCSQSVIIDKNSTDKGCHTVFGIGDSSVELTYFERDSLKNSLERRLSEKCIHLDFSLSENNLNSKKCPTFQLVEDDQILIDLKEKLKNEQKLYIENLFKKHEILNEIKNLRLTELPKIVDEKHTESVSLCKMNEVKSEILFKKVRVDIFSESNISLEAYKQFIADLKNQQKECQMEIDDILDLKEKYKIVACKQYNDILKSYLQYRASNEKKKMLYDCMI

Solvent-accessible surface area (backbone atoms only — not comparable to full-atom values): 17360 Å² total; per-residue (Å²): 133,85,82,84,86,76,83,80,82,85,74,91,74,94,76,85,85,91,68,98,75,52,64,66,58,53,51,51,52,50,54,52,48,51,50,50,50,52,51,49,53,51,50,50,52,53,47,56,51,50,55,51,50,52,54,49,51,37,94,88,39,95,60,55,72,69,58,32,52,54,54,51,51,46,54,50,50,54,58,47,54,69,61,57,64,79,59,80,79,70,87,61,101,66,80,76,42,70,93,76,51,53,91,70,86,74,71,76,51,73,67,56,47,50,53,51,48,55,52,48,52,51,52,51,48,54,52,48,50,56,53,50,59,74,70,55,86,89,71,96,84,58,94,64,65,84,69,81,71,60,52,72,67,55,51,51,48,51,53,50,53,51,51,49,51,52,52,52,51,52,51,51,54,52,50,52,52,52,50,50,53,52,50,52,54,47,45,44,61,72,55,47,46,54,53,52,50,51,53,52,49,53,51,51,55,51,51,51,54,52,50,51,53,51,50,51,50,51,53,52,48,54,53,49,49,54,51,52,53,50,51,55,50,51,51,52,52,52,51,52,54,52,52,51,53,50,52,52,50,53,51,50,49,53,50,52,52,52,51,51,50,51,52,53,49,52,52,50,52,53,49,54,50,50,54,52,52,50,51,49,51,53,52,50,53,50,50,51,52,52,47,51,53,56,65,72,75,110